Protein AF-A0A954XDR7-F1 (afdb_monomer_lite)

Secondary structure (DSSP, 8-state):
------HHHHHHHHHHHHHHHHHHHHHHHHHHHHHHHHHT---EEEEETTEEEEHHHHHHHHHHHHHHHHHHHHT--HHHHHTTS--HHHHHHHHHHTSHHHHHHHHHHHHHHHHHTHHHHTSHHHHHHHHHHHHHHHHHHTTSHHHHHHHTSTTTHHHHHHHHHHHHHHHHHHHHHHHHHHHHHTTPPPGGGTT-PPPPIIIIIHHHHHHHHHHHHHHHHHHHHHS---PPSPP-TT---SS-PPPHHHHHHHHHTTTS-HHIIIIIHHHHHHHHHHHHHHH----TTSSS--STTSHHHHHHHHHIIIIIIIIHHHHHHHTB-GGG-B--TTS---TT-------

pLDDT: mean 90.48, std 8.04, range [41.75, 98.06]

Sequence (347 aa):
MHSHVDPAVFLQGISGFLCAFYVSLAVMNAIMAAKIWKSGQSQKLFEVFGVTFTNVHLWIVVTALFTMVAPIAWSGDPWAMKAISVPQGLRDQINQWMGPVVYNVGTLVVLAVMFQFRRFFVRPMVAWTMLNLALVTMGFSMTDQNFAAIVTKPDNVPIVGLVFLLGFFTWLATYKAVRNDERLKQGLGPLEAEDSDKVLVWPDLVYTELICMVALTALLLLWAIALQAPLEEPASAVKTPNPSKAPWYFLGLQEMLVYYDPWMAGVVLPSVILVGLMAIPYIDFNPKGNGYYTFDERKFSIITFLFGFLPLWVGMIVLGTFIRGPNWNMFGPYEYWDVHKLEVLNN

Foldseek 3Di:
DDDPDDLLVLLQVCLVVLLVLLLVLLVVLLVVLVVCVVVVVWDFDDDDPNDTDTPSNVSNVVSVVSVVVNVLSNVSGPVSLVVLADDPVNLVVLFVCLDDVNLQVVLVVVLVCCVVPVVVCLPPVNVVVVVSVVSSVVSNHCSFPLLVVQCVQLLNVVLVVVVVVVSVVVSVLSNQAVVQQVCVVVVHHRPLVVPPDDDDCPPPVVVVVVVVVVVVVVVVVVSCVVRPDPDDDPDDPVDDDFVDADRLQCQLLVLVVVVDPCCCSPPVVVVCVVVVVVCCVVPPPQPPPPPGRHCVSCVPVVSVVCCCPRSRRSSSSCCSRQQQAGPRHGGRNSGDRDNPDDDPPPD

Radius of gyration: 23.67 Å; chains: 1; bounding box: 57×58×64 Å

Structure (mmCIF, N/CA/C/O backbone):
data_AF-A0A954XDR7-F1
#
_entry.id   AF-A0A954XDR7-F1
#
loop_
_atom_site.group_PDB
_atom_site.id
_atom_site.type_symbol
_atom_site.label_atom_id
_atom_site.label_alt_id
_atom_site.label_comp_id
_atom_site.label_asym_id
_atom_site.label_entity_id
_atom_site.label_seq_id
_atom_site.pdbx_PDB_ins_code
_atom_site.Cartn_x
_atom_site.Cartn_y
_atom_site.Cartn_z
_atom_site.occupancy
_atom_site.B_iso_or_equiv
_atom_site.auth_seq_id
_atom_site.auth_comp_id
_atom_site.auth_asym_id
_atom_site.auth_atom_id
_atom_site.pdbx_PDB_model_num
ATOM 1 N N . MET A 1 1 ? 13.295 3.186 -22.285 1.00 43.84 1 MET A N 1
ATOM 2 C CA . MET A 1 1 ? 13.678 1.782 -22.545 1.00 43.84 1 MET A CA 1
ATOM 3 C C . MET A 1 1 ? 15.065 1.574 -21.974 1.00 43.84 1 MET A C 1
ATOM 5 O O . MET A 1 1 ? 16.036 1.965 -22.606 1.00 43.84 1 MET A O 1
ATOM 9 N N . HIS A 1 2 ? 15.161 1.098 -20.733 1.00 48.44 2 HIS A N 1
ATOM 10 C CA . HIS A 1 2 ? 16.463 0.837 -20.125 1.00 48.44 2 HIS A CA 1
ATOM 11 C C . HIS A 1 2 ? 17.101 -0.344 -20.857 1.00 48.44 2 HIS A C 1
ATOM 13 O O . HIS A 1 2 ? 16.480 -1.398 -20.981 1.00 48.44 2 HIS A O 1
ATOM 19 N N . SER A 1 3 ? 18.311 -0.155 -21.381 1.00 51.62 3 SER A N 1
ATOM 20 C CA . SER A 1 3 ? 19.173 -1.269 -21.764 1.00 51.62 3 SER A CA 1
ATOM 21 C C . SER A 1 3 ? 19.251 -2.208 -20.568 1.00 51.62 3 SER A C 1
ATOM 23 O O . SER A 1 3 ? 19.592 -1.741 -19.478 1.00 51.62 3 SER A O 1
ATOM 25 N N . HIS A 1 4 ? 18.913 -3.486 -20.746 1.00 66.44 4 HIS A N 1
ATOM 26 C CA . HIS A 1 4 ? 19.140 -4.485 -19.710 1.00 66.44 4 HIS A CA 1
ATOM 27 C C . HIS A 1 4 ? 20.618 -4.450 -19.341 1.00 66.44 4 HIS A C 1
ATOM 29 O O . HIS A 1 4 ? 21.483 -4.876 -20.104 1.00 66.44 4 HIS A O 1
ATOM 35 N N . VAL A 1 5 ? 20.900 -3.845 -18.193 1.00 80.44 5 VAL A N 1
ATOM 36 C CA . VAL A 1 5 ? 22.214 -3.909 -17.571 1.00 80.44 5 VAL A CA 1
ATOM 37 C C . VAL A 1 5 ? 22.411 -5.358 -17.150 1.00 80.44 5 VAL A C 1
ATOM 39 O O . VAL A 1 5 ? 21.443 -5.994 -16.729 1.00 80.44 5 VAL A O 1
ATOM 42 N N . ASP A 1 6 ? 23.639 -5.859 -17.270 1.00 88.06 6 ASP A N 1
ATOM 43 C CA . ASP A 1 6 ? 24.018 -7.179 -16.771 1.00 88.06 6 ASP A CA 1
ATOM 44 C C . ASP A 1 6 ? 23.409 -7.410 -15.370 1.00 88.06 6 ASP A C 1
ATOM 46 O O . ASP A 1 6 ? 23.610 -6.565 -14.484 1.00 88.06 6 ASP A O 1
ATOM 50 N N . PRO A 1 7 ? 22.644 -8.501 -15.158 1.00 86.69 7 PRO A N 1
ATOM 51 C CA . PRO A 1 7 ? 22.009 -8.791 -13.879 1.00 86.69 7 PRO A CA 1
ATOM 52 C C . PRO A 1 7 ? 22.952 -8.662 -12.681 1.00 86.69 7 PRO A C 1
ATOM 54 O O . PRO A 1 7 ? 22.538 -8.149 -11.645 1.00 86.69 7 PRO A O 1
ATOM 57 N N . ALA A 1 8 ? 24.223 -9.051 -12.819 1.00 90.19 8 ALA A N 1
ATOM 58 C CA . ALA A 1 8 ? 25.200 -8.920 -11.737 1.00 90.19 8 ALA A CA 1
ATOM 59 C C . ALA A 1 8 ? 25.452 -7.453 -11.346 1.00 90.19 8 ALA A C 1
ATOM 61 O O . ALA A 1 8 ? 25.449 -7.107 -10.165 1.00 90.19 8 ALA A O 1
ATOM 62 N N . VAL A 1 9 ? 25.596 -6.569 -12.334 1.00 91.81 9 VAL A N 1
ATOM 63 C CA . VAL A 1 9 ? 25.811 -5.131 -12.116 1.00 91.81 9 VAL A CA 1
ATOM 64 C C . VAL A 1 9 ? 24.563 -4.476 -11.520 1.00 91.81 9 VAL A C 1
ATOM 66 O O . VAL A 1 9 ? 24.670 -3.646 -10.617 1.00 91.81 9 VAL A O 1
ATOM 69 N N . PHE A 1 10 ? 23.370 -4.870 -11.976 1.00 93.44 10 PHE A N 1
ATOM 70 C CA . PHE A 1 10 ? 22.110 -4.396 -11.395 1.00 93.44 10 PHE A CA 1
ATOM 71 C C . PHE A 1 10 ? 21.988 -4.777 -9.911 1.00 93.44 10 PHE A C 1
ATOM 73 O O . PHE A 1 10 ? 21.725 -3.914 -9.069 1.00 93.44 10 PHE A O 1
ATOM 80 N N . LEU A 1 11 ? 22.222 -6.051 -9.586 1.00 93.38 11 LEU A N 1
ATOM 81 C CA . LEU A 1 11 ? 22.152 -6.560 -8.217 1.00 93.38 11 LEU A CA 1
ATOM 82 C C . LEU A 1 11 ? 23.169 -5.872 -7.300 1.00 93.38 11 LEU A C 1
ATOM 84 O O . LEU A 1 11 ? 22.839 -5.500 -6.172 1.00 93.38 11 LEU A O 1
ATOM 88 N N . GLN A 1 12 ? 24.375 -5.610 -7.804 1.00 93.44 12 GLN A N 1
ATOM 89 C CA . GLN A 1 12 ? 25.372 -4.837 -7.073 1.00 93.44 12 GLN A CA 1
ATOM 90 C C . GLN A 1 12 ? 24.893 -3.402 -6.801 1.00 93.44 12 GLN A C 1
ATOM 92 O O . GLN A 1 12 ? 25.040 -2.913 -5.682 1.00 93.44 12 GLN A O 1
ATOM 97 N N . GLY A 1 13 ? 24.256 -2.751 -7.777 1.00 92.69 13 GLY A N 1
ATOM 98 C CA . GLY A 1 13 ? 23.720 -1.394 -7.632 1.00 92.69 13 GLY A CA 1
ATOM 99 C C . GLY A 1 13 ? 22.595 -1.270 -6.599 1.00 92.69 13 GLY A C 1
ATOM 100 O O . GLY A 1 13 ? 22.527 -0.271 -5.884 1.00 92.69 13 GLY A O 1
ATOM 101 N N . ILE A 1 14 ? 21.733 -2.284 -6.477 1.00 93.88 14 ILE A N 1
ATOM 102 C CA . ILE A 1 14 ? 20.590 -2.257 -5.550 1.00 93.88 14 ILE A CA 1
ATOM 103 C C . ILE A 1 14 ? 20.901 -2.853 -4.164 1.00 93.88 14 ILE A C 1
ATOM 105 O O . ILE A 1 14 ? 20.154 -2.626 -3.209 1.00 93.88 14 ILE A O 1
ATOM 109 N N . SER A 1 15 ? 22.015 -3.580 -4.026 1.00 95.62 15 SER A N 1
ATOM 110 C CA . SER A 1 15 ? 22.431 -4.279 -2.797 1.00 95.62 15 SER A CA 1
ATOM 111 C C . SER A 1 15 ? 22.383 -3.405 -1.534 1.00 95.62 15 SER A C 1
ATOM 113 O O . SER A 1 15 ? 21.822 -3.809 -0.511 1.00 95.62 15 SER A O 1
ATOM 115 N N . GLY A 1 16 ? 22.899 -2.173 -1.609 1.00 95.62 16 GLY A N 1
ATOM 116 C CA . GLY A 1 16 ? 22.923 -1.241 -0.481 1.00 95.62 16 GLY A CA 1
ATOM 117 C C . GLY A 1 16 ? 21.528 -0.826 -0.013 1.00 95.62 16 GLY A C 1
ATOM 118 O O . GLY A 1 16 ? 21.257 -0.810 1.189 1.00 95.62 16 GLY A O 1
ATOM 119 N N . PHE A 1 17 ? 20.621 -0.568 -0.960 1.00 94.88 17 PHE A N 1
ATOM 120 C CA . PHE A 1 17 ? 19.220 -0.274 -0.664 1.00 94.88 17 PHE A CA 1
ATOM 121 C C . PHE A 1 17 ? 18.526 -1.477 -0.017 1.00 94.88 17 PHE A C 1
ATOM 123 O O . PHE A 1 17 ? 17.885 -1.325 1.022 1.00 94.88 17 PHE A O 1
ATOM 130 N N . LEU A 1 18 ? 18.687 -2.678 -0.585 1.00 96.56 18 LEU A N 1
ATOM 131 C CA . LEU A 1 18 ? 18.067 -3.890 -0.045 1.00 96.56 18 LEU A CA 1
ATOM 132 C C . LEU A 1 18 ? 18.576 -4.216 1.363 1.00 96.56 18 LEU A C 1
ATOM 134 O O . LEU A 1 18 ? 17.781 -4.556 2.235 1.00 96.56 18 LEU A O 1
ATOM 138 N N . CYS A 1 19 ? 19.876 -4.063 1.620 1.00 97.00 19 CYS A N 1
ATOM 139 C CA . CYS A 1 19 ? 20.436 -4.229 2.959 1.00 97.00 19 CYS A CA 1
ATOM 140 C C . CYS A 1 19 ? 19.780 -3.268 3.962 1.00 97.00 19 CYS A C 1
ATOM 142 O O . CYS A 1 19 ? 19.242 -3.714 4.977 1.00 97.00 19 CYS A O 1
ATOM 144 N N . ALA A 1 20 ? 19.740 -1.966 3.652 1.00 97.31 20 ALA A N 1
ATOM 145 C CA . ALA A 1 20 ? 19.097 -0.968 4.507 1.00 97.31 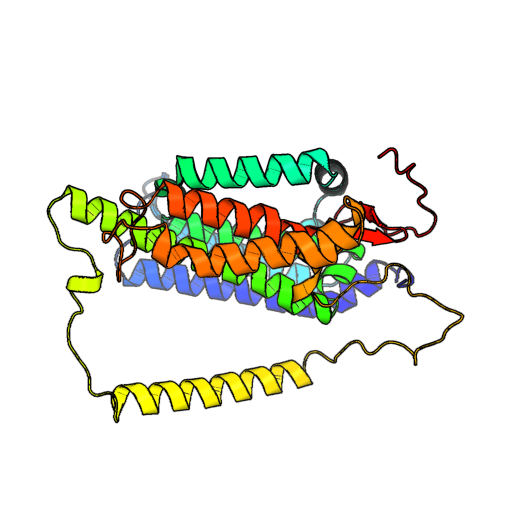20 ALA A CA 1
ATOM 146 C C . ALA A 1 20 ? 17.600 -1.261 4.720 1.00 97.31 20 ALA A C 1
ATOM 148 O O . ALA A 1 20 ? 17.084 -1.108 5.832 1.00 97.31 20 ALA A O 1
ATOM 149 N N . PHE A 1 21 ? 16.915 -1.741 3.680 1.00 97.06 21 PHE A N 1
ATOM 150 C CA . PHE A 1 21 ? 15.521 -2.162 3.739 1.00 97.06 21 PHE A CA 1
ATOM 151 C C . PHE A 1 21 ? 15.322 -3.321 4.727 1.00 97.06 21 PHE A C 1
ATOM 153 O O . PHE A 1 21 ? 14.528 -3.196 5.660 1.00 97.06 21 PHE A O 1
ATOM 160 N N . TYR A 1 22 ? 16.085 -4.413 4.610 1.00 98.00 22 TYR A N 1
ATOM 161 C CA . TYR A 1 22 ? 15.965 -5.561 5.518 1.00 98.00 22 TYR A CA 1
ATOM 162 C C . TYR A 1 22 ? 16.412 -5.256 6.949 1.00 98.00 22 TYR A C 1
ATOM 164 O O . TYR A 1 22 ? 15.777 -5.732 7.890 1.00 98.00 22 TYR A O 1
ATOM 172 N N . VAL A 1 23 ? 17.433 -4.413 7.142 1.00 98.00 23 VAL A N 1
ATOM 173 C CA . VAL A 1 23 ? 17.797 -3.906 8.477 1.00 98.00 23 VAL A CA 1
ATOM 174 C C . VAL A 1 23 ? 16.635 -3.118 9.083 1.00 98.00 23 VAL A C 1
ATOM 176 O O . VAL A 1 23 ? 16.290 -3.328 10.245 1.00 98.00 23 VAL A O 1
ATOM 179 N N . SER A 1 24 ? 15.974 -2.265 8.297 1.00 97.69 24 SER A N 1
ATOM 180 C CA . SER A 1 24 ? 14.800 -1.516 8.759 1.00 97.69 24 SER A CA 1
ATOM 181 C C . SER A 1 24 ? 13.652 -2.451 9.154 1.00 97.69 24 SER A C 1
ATOM 183 O O . SER A 1 24 ? 13.036 -2.246 10.200 1.00 97.69 24 SER A O 1
ATOM 185 N N . LEU A 1 25 ? 13.403 -3.522 8.388 1.00 97.75 25 LEU A N 1
ATOM 186 C CA . LEU A 1 25 ? 12.412 -4.547 8.746 1.00 97.75 25 LEU A CA 1
ATOM 187 C C . LEU A 1 25 ? 12.785 -5.300 10.028 1.00 97.75 25 LEU A C 1
ATOM 189 O O . LEU A 1 25 ? 11.912 -5.560 10.860 1.00 97.75 25 LEU A O 1
ATOM 193 N N . ALA A 1 26 ? 14.064 -5.624 10.220 1.00 98.06 26 ALA A N 1
ATOM 194 C CA . ALA A 1 26 ? 14.545 -6.247 11.448 1.00 98.06 26 ALA A CA 1
ATOM 195 C C . ALA A 1 26 ? 14.304 -5.328 12.658 1.00 98.06 26 ALA A C 1
ATOM 197 O O . ALA A 1 26 ? 13.679 -5.743 13.633 1.00 98.06 26 ALA A O 1
ATOM 198 N N . VAL A 1 27 ? 14.703 -4.055 12.571 1.00 98.06 27 VAL A N 1
ATOM 199 C CA . VAL A 1 27 ? 14.488 -3.057 13.636 1.00 98.06 27 VAL A CA 1
ATOM 200 C C . VAL A 1 27 ? 12.999 -2.874 13.932 1.00 98.06 27 VAL A C 1
ATOM 202 O O . VAL A 1 27 ? 12.590 -2.892 15.093 1.00 98.06 27 VAL A O 1
ATOM 205 N N . MET A 1 28 ? 12.171 -2.759 12.894 1.00 97.12 28 MET A N 1
ATOM 206 C CA . MET A 1 28 ? 10.721 -2.619 13.017 1.00 97.12 28 MET A CA 1
ATOM 207 C C . MET A 1 28 ? 10.101 -3.784 13.812 1.00 97.12 28 MET A C 1
ATOM 209 O O . MET A 1 28 ? 9.303 -3.560 14.727 1.00 97.12 28 MET A O 1
ATOM 213 N N . ASN A 1 29 ? 10.490 -5.027 13.515 1.00 97.62 29 ASN A N 1
ATOM 214 C CA . ASN A 1 29 ? 9.986 -6.205 14.228 1.00 97.62 29 ASN A CA 1
ATOM 215 C C . ASN A 1 29 ? 10.589 -6.366 15.628 1.00 97.62 29 ASN A C 1
ATOM 217 O O . ASN A 1 29 ? 9.879 -6.799 16.538 1.00 97.62 29 ASN A O 1
ATOM 221 N N . ALA A 1 30 ? 11.837 -5.942 15.840 1.00 97.00 30 ALA A N 1
ATOM 222 C CA . ALA A 1 30 ? 12.457 -5.907 17.161 1.00 97.00 30 ALA A CA 1
ATOM 223 C C . ALA A 1 30 ? 11.708 -4.950 18.100 1.00 97.00 30 ALA A C 1
ATOM 225 O O . ALA A 1 30 ? 11.391 -5.307 19.238 1.00 97.00 30 ALA A O 1
ATOM 226 N N . ILE A 1 31 ? 11.357 -3.756 17.607 1.00 96.56 31 ILE A N 1
ATOM 227 C CA . ILE A 1 31 ? 10.551 -2.773 18.345 1.00 96.56 31 ILE A CA 1
ATOM 228 C C . ILE A 1 31 ? 9.179 -3.362 18.683 1.00 96.56 31 ILE A C 1
ATOM 230 O O . ILE A 1 31 ? 8.715 -3.227 19.817 1.00 96.56 31 ILE A O 1
ATOM 234 N N . MET A 1 32 ? 8.539 -4.051 17.734 1.00 94.69 32 MET A N 1
ATOM 235 C CA . MET A 1 32 ? 7.246 -4.691 17.973 1.00 94.69 32 MET A CA 1
ATOM 236 C C . MET A 1 32 ? 7.336 -5.798 19.032 1.00 94.69 32 MET A C 1
ATOM 238 O O . MET A 1 32 ? 6.524 -5.825 19.958 1.00 94.69 32 MET A O 1
ATOM 242 N N . ALA A 1 33 ? 8.343 -6.671 18.952 1.00 94.31 33 ALA A N 1
ATOM 243 C CA . ALA A 1 33 ? 8.584 -7.712 19.948 1.00 94.31 33 ALA A CA 1
ATOM 244 C C . ALA A 1 33 ? 8.803 -7.109 21.346 1.00 94.31 33 ALA A C 1
ATOM 246 O O . ALA A 1 33 ? 8.171 -7.536 22.315 1.00 94.31 33 ALA A O 1
ATOM 247 N N . ALA A 1 34 ? 9.624 -6.056 21.440 1.00 94.94 34 ALA A N 1
ATOM 248 C CA . ALA A 1 34 ? 9.871 -5.333 22.683 1.00 94.94 34 ALA A CA 1
ATOM 249 C C . ALA A 1 34 ? 8.598 -4.672 23.234 1.00 94.94 34 ALA A C 1
ATOM 251 O O . ALA A 1 34 ? 8.362 -4.703 24.442 1.00 94.94 34 ALA A O 1
ATOM 252 N N . LYS A 1 35 ? 7.750 -4.106 22.365 1.00 94.25 35 LYS A N 1
ATOM 253 C CA . LYS A 1 35 ? 6.470 -3.498 22.755 1.00 94.25 35 LYS A CA 1
ATOM 254 C C . LYS A 1 35 ? 5.505 -4.537 23.322 1.00 94.25 35 LYS A C 1
ATOM 256 O O . LYS A 1 35 ? 4.931 -4.303 24.383 1.00 94.25 35 LYS A O 1
ATOM 261 N N . ILE A 1 36 ? 5.356 -5.689 22.662 1.00 92.50 36 ILE A N 1
ATOM 262 C CA . ILE A 1 36 ? 4.501 -6.783 23.149 1.00 92.50 36 ILE A CA 1
ATOM 263 C C . ILE A 1 36 ? 5.006 -7.270 24.508 1.00 92.50 36 ILE A C 1
ATOM 265 O O . ILE A 1 36 ? 4.215 -7.368 25.445 1.00 92.50 36 ILE A O 1
ATOM 269 N N . TRP A 1 37 ? 6.315 -7.502 24.635 1.00 92.00 37 TRP A N 1
ATOM 270 C CA . TRP A 1 37 ? 6.924 -7.954 25.884 1.00 92.00 37 TRP A CA 1
ATOM 271 C C . TRP A 1 37 ? 6.690 -6.968 27.035 1.00 92.00 37 TRP A C 1
ATOM 273 O O . TRP A 1 37 ? 6.185 -7.366 28.082 1.00 92.00 37 TRP A O 1
ATOM 283 N N . LYS A 1 38 ? 6.957 -5.671 26.822 1.00 93.62 38 LYS A N 1
ATOM 284 C CA . LYS A 1 38 ? 6.745 -4.624 27.838 1.00 93.62 38 LYS A CA 1
ATOM 285 C C . LYS A 1 38 ? 5.276 -4.423 28.209 1.00 93.62 38 LYS A C 1
ATOM 287 O O . LYS A 1 38 ? 4.981 -4.086 29.347 1.00 93.62 38 LYS A O 1
ATOM 292 N N . SER A 1 39 ? 4.359 -4.612 27.262 1.00 90.75 39 SER A N 1
ATOM 293 C CA . SER A 1 39 ? 2.920 -4.442 27.504 1.00 90.75 39 SER A CA 1
ATOM 294 C C . SER A 1 39 ? 2.280 -5.581 28.306 1.00 90.75 39 SER A C 1
ATOM 296 O O . SER A 1 39 ? 1.115 -5.473 28.676 1.00 90.75 39 SER A O 1
ATOM 298 N N . GLY A 1 40 ? 2.989 -6.699 28.518 1.00 86.19 40 GLY A N 1
ATOM 299 C CA . GLY A 1 40 ? 2.426 -7.902 29.139 1.00 86.19 40 GLY A CA 1
ATOM 300 C C . GLY A 1 40 ? 1.386 -8.634 28.276 1.00 86.19 40 GLY A C 1
ATOM 301 O O . GLY A 1 40 ? 0.824 -9.632 28.712 1.00 86.19 40 GLY A O 1
ATOM 302 N N . GLN A 1 41 ? 1.141 -8.196 27.035 1.00 84.81 41 GLN A N 1
ATOM 303 C CA . GLN A 1 41 ? 0.164 -8.792 26.110 1.00 84.81 41 GLN A CA 1
ATOM 304 C C . GLN A 1 41 ? 0.728 -9.998 25.337 1.00 84.81 41 GLN A C 1
ATOM 306 O O . GLN A 1 41 ? 0.359 -10.255 24.185 1.00 84.81 41 GLN A O 1
ATOM 311 N N . SER A 1 42 ? 1.665 -10.736 25.935 1.00 86.62 42 SER A N 1
ATOM 312 C CA . SER A 1 42 ? 2.236 -11.922 25.303 1.00 86.62 42 SER A CA 1
ATOM 313 C C . SER A 1 42 ? 1.187 -13.027 25.208 1.00 86.62 42 SER A C 1
ATOM 315 O O . SER A 1 42 ? 0.623 -13.441 26.219 1.00 86.62 42 SER A O 1
ATOM 317 N N . GLN A 1 43 ? 0.950 -13.531 24.000 1.00 86.88 43 GLN A N 1
ATOM 318 C CA . GLN A 1 43 ? 0.014 -14.627 23.753 1.00 86.88 43 GLN A CA 1
ATOM 319 C C . GLN A 1 43 ? 0.787 -15.918 23.498 1.00 86.88 43 GLN A C 1
ATOM 321 O O . GLN A 1 43 ? 1.728 -15.927 22.699 1.00 86.88 43 GLN A O 1
ATOM 326 N N . LYS A 1 44 ? 0.386 -17.002 24.168 1.00 88.69 44 LYS A N 1
ATOM 327 C CA . LYS A 1 44 ? 0.926 -18.348 23.943 1.00 88.69 44 LYS A CA 1
ATOM 328 C C . LYS A 1 44 ? 0.488 -18.853 22.567 1.00 88.69 44 LYS A C 1
ATOM 330 O O . LYS A 1 44 ? -0.696 -18.808 22.248 1.00 88.69 44 LYS A O 1
ATOM 335 N N . LEU A 1 45 ? 1.449 -19.324 21.776 1.00 87.19 45 LEU A N 1
ATOM 336 C CA . LEU A 1 45 ? 1.212 -19.942 20.471 1.00 87.19 45 LEU A CA 1
ATOM 337 C C . LEU A 1 45 ? 1.191 -21.466 20.603 1.00 87.19 45 LEU A C 1
ATOM 339 O O . LEU A 1 45 ? 0.196 -22.100 20.274 1.00 87.19 45 LEU A O 1
ATOM 343 N N . PHE A 1 46 ? 2.276 -22.044 21.118 1.00 89.31 46 PHE A N 1
ATOM 344 C CA . PHE A 1 46 ? 2.422 -23.484 21.327 1.00 89.31 46 PHE A CA 1
ATOM 345 C C . PHE A 1 46 ? 3.477 -23.766 22.404 1.00 89.31 46 PHE A C 1
ATOM 347 O O . PHE A 1 46 ? 4.178 -22.864 22.865 1.00 89.31 46 PHE A O 1
ATOM 354 N N . GLU A 1 47 ? 3.577 -25.018 22.834 1.00 87.69 47 GLU A N 1
ATOM 355 C CA . GLU A 1 47 ? 4.539 -25.463 23.840 1.00 87.69 47 GLU A CA 1
ATOM 356 C C . GLU A 1 47 ? 5.292 -26.680 23.316 1.00 87.69 47 GLU A C 1
ATOM 358 O O . GLU A 1 47 ? 4.679 -27.618 22.809 1.00 87.69 47 GLU A O 1
ATOM 363 N N . VAL A 1 48 ? 6.620 -26.644 23.406 1.00 87.12 48 VAL A N 1
ATOM 364 C CA . VAL A 1 48 ? 7.500 -27.720 22.935 1.00 87.12 48 VAL A CA 1
ATOM 365 C C . VAL A 1 48 ? 8.545 -27.980 24.013 1.00 87.12 48 VAL A C 1
ATOM 367 O O . VAL A 1 48 ? 9.219 -27.052 24.450 1.00 87.12 48 VAL A O 1
ATOM 370 N N . PHE A 1 49 ? 8.659 -29.234 24.459 1.00 82.25 49 PHE A N 1
ATOM 371 C CA . PHE A 1 49 ? 9.611 -29.673 25.493 1.00 82.25 49 PHE A CA 1
ATOM 372 C C . PHE A 1 49 ? 9.614 -28.804 26.771 1.00 82.25 49 PHE A C 1
ATOM 374 O O . PHE A 1 49 ? 10.667 -28.523 27.335 1.00 82.25 49 PHE A O 1
ATOM 381 N N . GLY A 1 50 ? 8.438 -28.350 27.222 1.00 81.94 50 GLY A N 1
ATOM 382 C CA . GLY A 1 50 ? 8.293 -27.505 28.418 1.00 81.94 50 GLY A CA 1
ATOM 383 C C . GLY A 1 50 ? 8.656 -26.027 28.216 1.00 81.94 50 GLY A C 1
ATOM 384 O O . GLY A 1 50 ? 8.592 -25.244 29.162 1.00 81.94 50 GLY A O 1
ATOM 385 N N . VAL A 1 51 ? 9.007 -25.613 26.993 1.00 85.38 51 VAL A N 1
ATOM 386 C CA . VAL A 1 51 ? 9.241 -24.208 26.633 1.00 85.38 51 VAL A CA 1
ATOM 387 C C . VAL A 1 51 ? 7.984 -23.633 25.983 1.00 85.38 51 VAL A C 1
ATOM 389 O O . VAL A 1 51 ? 7.503 -24.129 24.961 1.00 85.38 51 VAL A O 1
ATOM 392 N N . THR A 1 52 ? 7.445 -22.563 26.574 1.00 87.75 52 THR A N 1
ATOM 393 C CA . THR A 1 52 ? 6.267 -21.862 26.046 1.00 87.75 52 THR A CA 1
ATOM 394 C C . THR A 1 52 ? 6.677 -20.853 24.976 1.00 87.75 52 THR A C 1
ATOM 396 O O . THR A 1 52 ? 7.269 -19.817 25.279 1.00 87.75 52 THR A O 1
ATOM 399 N N . PHE A 1 53 ? 6.299 -21.116 23.726 1.00 91.00 53 PHE A N 1
ATOM 400 C CA . PHE A 1 53 ? 6.495 -20.183 22.622 1.00 91.00 53 PHE A CA 1
ATOM 401 C C . PHE A 1 53 ? 5.345 -19.181 22.565 1.00 91.00 53 PHE A C 1
ATOM 403 O O . PHE A 1 53 ? 4.164 -19.538 22.567 1.00 91.00 53 PHE A O 1
ATOM 410 N N . THR A 1 54 ? 5.700 -17.902 22.497 1.00 92.81 54 THR A N 1
ATOM 411 C CA . THR A 1 54 ? 4.749 -16.783 22.449 1.00 92.81 54 THR A CA 1
ATOM 412 C C . THR A 1 54 ? 4.914 -15.974 21.168 1.00 92.81 54 THR A C 1
ATOM 414 O O . THR A 1 54 ? 5.912 -16.100 20.457 1.00 92.81 54 THR A O 1
ATOM 417 N N . ASN A 1 55 ? 3.958 -15.089 20.894 1.00 90.38 55 ASN A N 1
ATOM 418 C CA . ASN A 1 55 ? 4.056 -14.100 19.818 1.00 90.38 55 ASN A CA 1
ATOM 419 C C . ASN A 1 55 ? 5.331 -13.231 19.888 1.00 90.38 55 ASN A C 1
ATOM 421 O O . ASN A 1 55 ? 5.843 -12.838 18.847 1.00 90.38 55 ASN A O 1
ATOM 425 N N . VAL A 1 56 ? 5.890 -12.974 21.076 1.00 92.56 56 VAL A N 1
ATOM 426 C CA . VAL A 1 56 ? 7.183 -12.275 21.224 1.00 92.56 56 VAL A CA 1
ATOM 427 C C . VAL A 1 56 ? 8.309 -13.076 20.569 1.00 92.56 56 VAL A C 1
ATOM 429 O O . VAL A 1 56 ? 9.067 -12.531 19.771 1.00 92.56 56 VAL A O 1
ATOM 432 N N . HIS A 1 57 ? 8.386 -14.378 20.855 1.00 93.69 57 HIS A N 1
ATOM 433 C CA . HIS A 1 57 ? 9.401 -15.263 20.283 1.00 93.69 57 HIS A CA 1
ATOM 434 C C . HIS A 1 57 ? 9.275 -15.351 18.761 1.00 93.69 57 HIS A C 1
ATOM 436 O O . HIS A 1 57 ? 10.285 -15.307 18.065 1.00 93.69 57 HIS A O 1
ATOM 442 N N . LEU A 1 58 ? 8.045 -15.396 18.237 1.00 93.94 58 LEU A N 1
ATOM 443 C CA . LEU A 1 58 ? 7.795 -15.357 16.795 1.00 93.94 58 LEU A CA 1
ATOM 444 C C . LEU A 1 58 ? 8.415 -14.107 16.149 1.00 93.94 58 LEU A C 1
ATOM 446 O O . LEU A 1 58 ? 9.147 -14.223 15.171 1.00 93.94 58 LEU A O 1
ATOM 450 N N . TRP A 1 59 ? 8.174 -12.918 16.708 1.00 94.94 59 TRP A N 1
ATOM 451 C CA . TRP A 1 59 ? 8.705 -11.670 16.145 1.00 94.94 59 TRP A CA 1
ATOM 452 C C . TRP A 1 59 ? 10.215 -11.503 16.348 1.00 94.94 59 TRP A C 1
ATOM 454 O O . TRP A 1 59 ? 10.870 -10.871 15.519 1.00 94.94 59 TRP A O 1
ATOM 464 N N . ILE A 1 60 ? 10.792 -12.123 17.380 1.00 95.62 60 ILE A N 1
ATOM 465 C CA . ILE A 1 60 ? 12.250 -12.251 17.521 1.00 95.62 60 ILE A CA 1
ATOM 466 C C . ILE A 1 60 ? 12.821 -13.139 16.409 1.00 95.62 60 ILE A C 1
ATOM 468 O O . ILE A 1 60 ? 13.817 -12.767 15.796 1.00 95.62 60 ILE A O 1
ATOM 472 N N . VAL A 1 61 ? 12.179 -14.269 16.094 1.00 95.81 61 VAL A N 1
ATOM 473 C CA . VAL A 1 61 ? 12.599 -15.129 14.974 1.00 95.81 61 VAL A CA 1
ATOM 474 C C . VAL A 1 61 ? 12.503 -14.373 13.650 1.00 95.81 61 VAL A C 1
ATOM 476 O O . VAL A 1 61 ? 13.461 -14.374 12.888 1.00 95.81 61 VAL A O 1
ATOM 479 N N . VAL A 1 62 ? 11.402 -13.660 13.395 1.00 96.25 62 VAL A N 1
ATOM 480 C CA . VAL A 1 62 ? 11.248 -12.821 12.190 1.00 96.25 62 VAL A CA 1
ATOM 481 C C . VAL A 1 62 ? 12.335 -11.743 12.115 1.00 96.25 62 VAL A C 1
ATOM 483 O O . VAL A 1 62 ? 12.926 -11.534 11.059 1.00 96.25 62 VAL A O 1
ATOM 486 N N . THR A 1 63 ? 12.653 -11.099 13.240 1.00 97.50 63 THR A N 1
ATOM 487 C CA . THR A 1 63 ? 13.766 -10.142 13.337 1.00 97.50 63 THR A CA 1
ATOM 488 C C . THR A 1 63 ? 15.091 -10.801 12.963 1.00 97.50 63 THR A C 1
ATOM 490 O O . THR A 1 63 ? 15.828 -10.264 12.143 1.00 97.50 63 THR A O 1
ATOM 493 N N . ALA A 1 64 ? 15.388 -11.976 13.526 1.00 97.44 64 ALA A N 1
ATOM 494 C CA . ALA A 1 64 ? 16.608 -12.717 13.228 1.00 97.44 64 ALA A CA 1
ATOM 495 C C . ALA A 1 64 ? 16.691 -13.100 11.743 1.00 97.44 64 ALA A C 1
ATOM 497 O O . ALA A 1 64 ? 17.744 -12.926 11.136 1.00 97.44 64 ALA A O 1
ATOM 498 N N . LEU A 1 65 ? 15.580 -13.533 11.137 1.00 96.62 65 LEU A N 1
ATOM 499 C CA . LEU A 1 65 ? 15.512 -13.836 9.707 1.00 96.62 65 LEU A CA 1
ATOM 500 C C . LEU A 1 65 ? 15.852 -12.607 8.855 1.00 96.62 65 LEU A C 1
ATOM 502 O O . LEU A 1 65 ? 16.704 -12.703 7.976 1.00 96.62 65 LEU A O 1
ATOM 506 N N . PHE A 1 66 ? 15.263 -11.440 9.131 1.00 97.62 66 PHE A N 1
ATOM 507 C CA . PHE A 1 66 ? 15.598 -10.221 8.386 1.00 97.62 66 PHE A CA 1
ATOM 508 C C . PHE A 1 66 ? 17.044 -9.763 8.611 1.00 97.62 66 PHE A C 1
ATOM 510 O O . PHE A 1 66 ? 17.707 -9.357 7.657 1.00 97.62 66 PHE A O 1
ATOM 517 N N . THR A 1 67 ? 17.572 -9.910 9.828 1.00 96.75 67 THR A N 1
ATOM 518 C CA . THR A 1 67 ? 18.989 -9.654 10.124 1.00 96.75 67 THR A CA 1
ATOM 519 C C . THR A 1 67 ? 19.917 -10.592 9.352 1.00 96.75 67 THR A C 1
ATOM 521 O O . THR A 1 67 ? 20.985 -10.163 8.933 1.00 96.75 67 THR A O 1
ATOM 524 N N . MET A 1 68 ? 19.524 -11.851 9.125 1.00 95.44 68 MET A N 1
ATOM 525 C CA . MET A 1 68 ? 20.285 -12.804 8.304 1.00 95.44 68 MET A CA 1
ATOM 526 C C . MET A 1 68 ? 20.176 -12.512 6.803 1.00 95.44 68 MET A C 1
ATOM 528 O O . MET A 1 68 ? 21.128 -12.740 6.062 1.00 95.44 68 MET A O 1
ATOM 532 N N . VAL A 1 69 ? 19.037 -11.989 6.348 1.00 96.00 69 VAL A N 1
ATOM 533 C CA . VAL A 1 69 ? 18.809 -11.614 4.946 1.00 96.00 69 VAL A CA 1
ATOM 534 C C . VAL A 1 69 ? 19.574 -10.343 4.562 1.00 96.00 69 VAL A C 1
ATOM 536 O O . VAL A 1 69 ? 20.071 -10.248 3.443 1.00 96.00 69 VAL A O 1
ATOM 539 N N . ALA A 1 70 ? 19.739 -9.386 5.478 1.00 96.19 70 ALA A N 1
ATOM 540 C CA . ALA A 1 70 ? 20.485 -8.146 5.237 1.00 96.19 70 ALA A CA 1
ATOM 541 C C . ALA A 1 70 ? 21.915 -8.344 4.667 1.00 96.19 70 ALA A C 1
ATOM 543 O O . ALA A 1 70 ? 22.210 -7.745 3.633 1.00 96.19 70 ALA A O 1
ATOM 544 N N . PRO A 1 71 ? 22.807 -9.179 5.244 1.00 96.00 71 PRO A N 1
ATOM 545 C CA . PRO A 1 71 ? 24.138 -9.413 4.678 1.00 96.00 71 PRO A CA 1
ATOM 546 C C . PRO A 1 71 ? 24.098 -10.175 3.347 1.00 96.00 71 PRO A C 1
ATOM 548 O O . PRO A 1 71 ? 24.936 -9.925 2.484 1.00 96.00 71 PRO A O 1
ATOM 551 N N . ILE A 1 72 ? 23.109 -11.054 3.138 1.00 95.25 72 ILE A N 1
ATOM 552 C CA . ILE A 1 72 ? 22.884 -11.708 1.837 1.00 95.25 72 ILE A CA 1
ATOM 553 C C . ILE A 1 72 ? 22.551 -10.647 0.783 1.00 95.25 72 ILE A C 1
ATOM 555 O O . ILE A 1 72 ? 23.144 -10.638 -0.294 1.00 95.25 72 ILE A O 1
ATOM 559 N N . ALA A 1 73 ? 21.666 -9.706 1.113 1.00 94.81 73 ALA A N 1
ATOM 560 C CA . ALA A 1 73 ? 21.329 -8.581 0.251 1.00 94.81 73 ALA A CA 1
ATOM 561 C C . ALA A 1 73 ? 22.506 -7.614 0.039 1.00 94.81 73 ALA A C 1
ATOM 563 O O . ALA A 1 73 ? 22.655 -7.070 -1.046 1.00 94.81 73 ALA A O 1
ATOM 564 N N . TRP A 1 74 ? 23.372 -7.418 1.033 1.00 95.75 74 TRP A N 1
ATOM 565 C CA . TRP A 1 74 ? 24.568 -6.583 0.886 1.00 95.75 74 TRP A CA 1
ATOM 566 C C . TRP A 1 74 ? 25.618 -7.193 -0.048 1.00 95.75 74 TRP A C 1
ATOM 568 O O . TRP A 1 74 ? 26.374 -6.458 -0.674 1.00 95.75 74 TRP A O 1
ATOM 578 N N . SER A 1 75 ? 25.669 -8.527 -0.157 1.00 94.06 75 SER A N 1
ATOM 579 C CA . SER A 1 75 ? 26.689 -9.211 -0.962 1.00 94.06 75 SER A CA 1
ATOM 580 C C . SER A 1 75 ? 26.703 -8.775 -2.431 1.00 94.06 75 SER A C 1
ATOM 582 O O . SER A 1 75 ? 27.760 -8.795 -3.054 1.00 94.06 75 SER A O 1
ATOM 584 N N . GLY A 1 76 ? 25.542 -8.404 -2.991 1.00 90.38 76 GLY A N 1
ATOM 585 C CA . GLY A 1 76 ? 25.391 -8.112 -4.422 1.00 90.38 76 GLY A CA 1
ATOM 586 C C . GLY A 1 76 ? 25.611 -9.325 -5.333 1.00 90.38 76 GLY A C 1
ATOM 587 O O . GLY A 1 76 ? 25.517 -9.192 -6.550 1.00 90.38 76 GLY A O 1
ATOM 588 N N . ASP A 1 77 ? 25.910 -10.495 -4.763 1.00 91.94 77 ASP A N 1
ATOM 589 C CA . ASP A 1 77 ? 26.294 -11.682 -5.508 1.00 91.94 77 ASP A CA 1
ATOM 590 C C . ASP A 1 77 ? 25.049 -12.395 -6.067 1.00 91.94 77 ASP A C 1
ATOM 592 O O . ASP A 1 77 ? 24.133 -12.718 -5.298 1.00 91.94 77 ASP A O 1
ATOM 596 N N . PRO A 1 78 ? 24.992 -12.690 -7.382 1.00 91.19 78 PRO A N 1
ATOM 597 C CA . PRO A 1 78 ? 23.832 -13.331 -7.995 1.00 91.19 78 PRO A CA 1
ATOM 598 C C . PRO A 1 78 ? 23.452 -14.678 -7.375 1.00 91.19 78 PRO A C 1
ATOM 600 O O . PRO A 1 78 ? 22.267 -15.017 -7.324 1.00 91.19 78 PRO A O 1
ATOM 603 N N . TRP A 1 79 ? 24.429 -15.460 -6.901 1.00 90.50 79 TRP A N 1
ATOM 604 C CA . TRP A 1 79 ? 24.148 -16.755 -6.286 1.00 90.50 79 TRP A CA 1
ATOM 605 C C . TRP A 1 79 ? 23.513 -16.581 -4.905 1.00 90.50 79 TRP A C 1
ATOM 607 O O . TRP A 1 79 ? 22.466 -17.175 -4.638 1.00 90.50 79 TRP A O 1
ATOM 617 N N . ALA A 1 80 ? 24.083 -15.720 -4.061 1.00 92.38 80 ALA A N 1
ATOM 618 C CA . ALA A 1 80 ? 23.542 -15.440 -2.734 1.00 92.38 80 ALA A CA 1
ATOM 619 C C . ALA A 1 80 ? 22.152 -14.779 -2.811 1.00 92.38 80 ALA A C 1
ATOM 621 O O . ALA A 1 80 ? 21.216 -15.197 -2.125 1.00 92.38 80 ALA A O 1
ATOM 622 N N . MET A 1 81 ? 21.981 -13.795 -3.699 1.00 92.06 81 MET A N 1
ATOM 623 C CA . MET A 1 81 ? 20.715 -13.077 -3.867 1.00 92.06 81 MET A CA 1
ATOM 624 C C . MET A 1 81 ? 19.588 -13.943 -4.428 1.00 92.06 81 MET A C 1
ATOM 626 O O . MET A 1 81 ? 18.416 -13.656 -4.183 1.00 92.06 81 MET A O 1
ATOM 630 N N . LYS A 1 82 ? 19.907 -15.052 -5.106 1.00 91.69 82 LYS A N 1
ATOM 631 C CA . LYS A 1 82 ? 18.893 -16.005 -5.568 1.00 91.69 82 LYS A CA 1
ATOM 632 C C . LYS A 1 82 ? 18.031 -16.534 -4.415 1.00 91.69 82 LYS A C 1
ATOM 634 O O . LYS A 1 82 ? 16.835 -16.744 -4.613 1.00 91.69 82 LYS A O 1
ATOM 639 N N . ALA A 1 83 ? 18.599 -16.690 -3.214 1.00 91.38 83 ALA A N 1
ATOM 640 C CA . ALA A 1 83 ? 17.880 -17.146 -2.020 1.00 91.38 83 ALA A CA 1
ATOM 641 C C . ALA A 1 83 ? 16.805 -16.159 -1.528 1.00 91.38 83 ALA A C 1
ATOM 643 O O . ALA A 1 83 ? 15.883 -16.558 -0.822 1.00 91.38 83 ALA A O 1
ATOM 644 N N . ILE A 1 84 ? 16.922 -14.885 -1.905 1.00 93.44 84 ILE A N 1
ATOM 645 C CA . ILE A 1 84 ? 16.028 -13.790 -1.501 1.00 93.44 84 ILE A CA 1
ATOM 646 C C . ILE A 1 84 ? 15.309 -13.187 -2.715 1.00 93.44 84 ILE A C 1
ATOM 648 O O . ILE A 1 84 ? 14.842 -12.053 -2.670 1.00 93.44 84 ILE A O 1
ATOM 652 N N . SER A 1 85 ? 15.249 -13.941 -3.814 1.00 93.69 85 SER A N 1
ATOM 653 C CA . SER A 1 85 ? 14.582 -13.558 -5.055 1.00 93.69 85 SER A CA 1
ATOM 654 C C . SER A 1 85 ? 13.301 -14.360 -5.251 1.00 93.69 85 SER A C 1
ATOM 656 O O . SER A 1 85 ? 13.185 -15.498 -4.789 1.00 93.69 85 SER A O 1
ATOM 658 N N . VAL A 1 86 ? 12.332 -13.784 -5.964 1.00 93.69 86 VAL A N 1
ATOM 659 C CA . VAL A 1 86 ? 11.122 -14.520 -6.350 1.00 93.69 86 VAL A CA 1
ATOM 660 C C . VAL A 1 86 ? 11.512 -15.612 -7.358 1.00 93.69 86 VAL A C 1
ATOM 662 O O . VAL A 1 86 ? 12.086 -15.285 -8.401 1.00 93.69 86 VAL A O 1
ATOM 665 N N . PRO A 1 87 ? 11.210 -16.900 -7.097 1.00 93.62 87 PRO A N 1
ATOM 666 C CA . PRO A 1 87 ? 11.531 -17.977 -8.027 1.00 93.62 87 PRO A CA 1
ATOM 667 C C . PRO A 1 87 ? 10.904 -17.744 -9.403 1.00 93.62 87 PRO A C 1
ATOM 669 O O . PRO A 1 87 ? 9.765 -17.291 -9.497 1.00 93.62 87 PRO A O 1
ATOM 672 N N . GLN A 1 88 ? 11.613 -18.115 -10.471 1.00 90.44 88 GLN A N 1
ATOM 673 C CA . GLN A 1 88 ? 11.171 -17.848 -11.844 1.00 90.44 88 GLN A CA 1
ATOM 674 C C . GLN A 1 88 ? 9.765 -18.390 -12.141 1.00 90.44 88 GLN A C 1
ATOM 676 O O . GLN A 1 88 ? 8.923 -17.629 -12.598 1.00 90.44 88 GLN A O 1
ATOM 681 N N . GLY A 1 89 ? 9.468 -19.643 -11.779 1.00 92.56 89 GLY A N 1
ATOM 682 C CA . GLY A 1 89 ? 8.132 -20.212 -12.003 1.00 92.56 89 GLY A CA 1
ATOM 683 C C . GLY A 1 89 ? 7.009 -19.457 -11.278 1.00 92.56 89 GLY A C 1
ATOM 684 O O . GLY A 1 89 ? 5.900 -19.368 -11.794 1.00 92.56 89 GLY A O 1
ATOM 685 N N . LEU A 1 90 ? 7.299 -18.856 -10.116 1.00 93.06 90 LEU A N 1
ATOM 686 C CA . LEU A 1 90 ? 6.336 -18.011 -9.410 1.00 93.06 90 LEU A CA 1
ATOM 687 C C . LEU A 1 90 ? 6.178 -16.648 -10.100 1.00 93.06 90 LEU A C 1
ATOM 689 O O . LEU A 1 90 ? 5.059 -16.155 -10.193 1.00 93.06 90 LEU A O 1
ATOM 693 N N . ARG A 1 91 ? 7.260 -16.056 -10.626 1.00 93.12 91 ARG A N 1
ATOM 694 C CA . ARG A 1 91 ? 7.178 -14.824 -11.432 1.00 93.12 91 ARG A CA 1
ATOM 695 C C . ARG A 1 91 ? 6.327 -15.028 -12.681 1.00 93.12 91 ARG A C 1
ATOM 697 O O . ARG A 1 91 ? 5.447 -14.214 -12.940 1.00 93.12 91 ARG A O 1
ATOM 704 N N . ASP A 1 92 ? 6.539 -16.128 -13.399 1.00 91.81 92 ASP A N 1
ATOM 705 C CA . ASP A 1 92 ? 5.786 -16.458 -14.613 1.00 91.81 92 ASP A CA 1
ATOM 706 C C . ASP A 1 92 ? 4.294 -16.655 -14.302 1.00 91.81 92 ASP A C 1
ATOM 708 O O . ASP A 1 92 ? 3.425 -16.131 -15.001 1.00 91.81 92 ASP A O 1
ATOM 712 N N . GLN A 1 93 ? 3.987 -17.327 -13.188 1.00 91.69 93 GLN A N 1
ATOM 713 C CA . GLN A 1 93 ? 2.617 -17.496 -12.709 1.00 91.69 93 GLN A CA 1
ATOM 714 C C . GLN A 1 93 ? 1.967 -16.164 -12.305 1.00 91.69 93 GLN A C 1
ATOM 716 O O . GLN A 1 93 ? 0.819 -15.907 -12.668 1.00 91.69 93 GLN A O 1
ATOM 721 N N . ILE A 1 94 ? 2.692 -15.299 -11.586 1.00 91.94 94 ILE A N 1
ATOM 722 C CA . ILE A 1 94 ? 2.203 -13.962 -11.224 1.00 91.94 94 ILE A CA 1
ATOM 723 C C . ILE A 1 94 ? 1.947 -13.137 -12.487 1.00 91.94 94 ILE A C 1
ATOM 725 O O . ILE A 1 94 ? 0.896 -12.514 -12.591 1.00 91.94 94 ILE A O 1
ATOM 729 N N . ASN A 1 95 ? 2.850 -13.166 -13.469 1.00 91.62 95 ASN A N 1
ATOM 730 C CA . ASN A 1 95 ? 2.661 -12.455 -14.732 1.00 91.62 95 ASN A CA 1
ATOM 731 C C . ASN A 1 95 ? 1.367 -12.895 -15.434 1.00 91.62 95 ASN A C 1
ATOM 733 O O . ASN A 1 95 ? 0.583 -12.048 -15.854 1.00 91.62 95 ASN A O 1
ATOM 737 N N . GLN A 1 96 ? 1.085 -14.201 -15.469 1.00 86.62 96 GLN A N 1
ATOM 738 C CA . GLN A 1 96 ? -0.157 -14.727 -16.040 1.00 86.62 96 GLN A CA 1
ATOM 739 C C . GLN A 1 96 ? -1.408 -14.291 -15.254 1.00 86.62 96 GLN A C 1
ATOM 741 O O . GLN A 1 96 ? -2.441 -13.970 -15.843 1.00 86.62 96 GLN A O 1
ATOM 746 N N . TRP A 1 97 ? -1.335 -14.268 -13.921 1.00 86.19 97 TRP A N 1
ATOM 747 C CA . TRP A 1 97 ? -2.444 -13.844 -13.057 1.00 86.19 97 TRP A CA 1
ATOM 748 C C . TRP A 1 97 ? -2.693 -12.338 -13.064 1.00 86.19 97 TRP A C 1
ATOM 750 O O . TRP A 1 97 ? -3.769 -11.898 -12.679 1.00 86.19 97 TRP A O 1
ATOM 760 N N . MET A 1 98 ? -1.738 -11.537 -13.520 1.00 86.88 98 MET A N 1
ATOM 761 C CA . MET A 1 98 ? -1.905 -10.087 -13.626 1.00 86.88 98 MET A CA 1
ATOM 762 C C . MET A 1 98 ? -2.542 -9.653 -14.956 1.00 86.88 98 MET A C 1
ATOM 764 O O . MET A 1 98 ? -2.591 -8.463 -15.260 1.00 86.88 98 MET A O 1
ATOM 768 N N . GLY A 1 99 ? -3.093 -10.602 -15.723 1.00 85.31 99 GLY A N 1
ATOM 769 C CA . GLY A 1 99 ? -3.939 -10.314 -16.879 1.00 85.31 99 GLY A CA 1
ATOM 770 C C . GLY A 1 99 ? -5.255 -9.596 -16.517 1.00 85.31 99 GLY A C 1
ATOM 771 O O . GLY A 1 99 ? -5.685 -9.608 -15.359 1.00 85.31 99 GLY A O 1
ATOM 772 N N . PRO A 1 100 ? -5.952 -9.006 -17.509 1.00 82.62 100 PRO A N 1
ATOM 773 C CA . PRO A 1 100 ? -7.086 -8.097 -17.295 1.00 82.62 100 PRO A CA 1
ATOM 774 C C . PRO A 1 100 ? -8.229 -8.709 -16.487 1.00 82.62 100 PRO A C 1
ATOM 776 O O . PRO A 1 100 ? -8.756 -8.080 -15.571 1.00 82.62 100 PRO A O 1
ATOM 779 N N . VAL A 1 101 ? -8.625 -9.943 -16.804 1.00 87.44 101 VAL A N 1
ATOM 780 C CA . VAL A 1 101 ? -9.760 -10.601 -16.141 1.00 87.44 101 VAL A CA 1
ATOM 781 C C . VAL A 1 101 ? -9.430 -10.907 -14.685 1.00 87.44 101 VAL A C 1
ATOM 783 O O . VAL A 1 101 ? -10.201 -10.570 -13.789 1.00 87.44 101 VAL A O 1
ATOM 786 N N . VAL A 1 102 ? -8.272 -11.523 -14.440 1.00 90.88 102 VAL A N 1
ATOM 787 C CA . VAL A 1 102 ? -7.870 -11.948 -13.096 1.00 90.88 102 VAL A CA 1
ATOM 788 C C . VAL A 1 102 ? -7.575 -10.739 -12.212 1.00 90.88 102 VAL A C 1
ATOM 790 O O . VAL A 1 102 ? -7.972 -10.750 -11.052 1.00 90.88 102 VAL A O 1
ATOM 793 N N . TYR A 1 103 ? -6.991 -9.665 -12.750 1.00 90.31 103 TYR A N 1
ATOM 794 C CA . TYR A 1 103 ? -6.796 -8.420 -12.007 1.00 90.31 103 TYR A CA 1
ATOM 795 C C . TYR A 1 103 ? -8.131 -7.802 -11.560 1.00 90.31 103 TYR A C 1
ATOM 797 O O . TYR A 1 103 ? -8.346 -7.544 -10.372 1.00 90.31 103 TYR A O 1
ATOM 805 N N . ASN A 1 104 ? -9.065 -7.606 -12.494 1.00 88.69 104 ASN A N 1
ATOM 806 C CA . ASN A 1 104 ? -10.343 -6.959 -12.194 1.00 88.69 104 ASN A CA 1
ATOM 807 C C . ASN A 1 104 ? -11.222 -7.823 -11.281 1.00 88.69 104 ASN A C 1
ATOM 809 O O . ASN A 1 104 ? -11.699 -7.355 -10.252 1.00 88.69 104 ASN A O 1
ATOM 813 N N . VAL A 1 105 ? -11.399 -9.108 -11.595 1.00 92.25 105 VAL A N 1
ATOM 814 C CA . VAL A 1 105 ? -12.187 -10.015 -10.745 1.00 92.25 105 VAL A CA 1
ATOM 815 C C . VAL A 1 105 ? -11.486 -10.244 -9.404 1.00 92.25 105 VAL A C 1
ATOM 817 O O . VAL A 1 105 ? -12.134 -10.257 -8.359 1.00 92.25 105 VAL A O 1
ATOM 820 N N . GLY A 1 106 ? -10.160 -10.373 -9.408 1.00 93.19 106 GLY A N 1
ATOM 821 C CA . GLY A 1 106 ? -9.351 -10.595 -8.214 1.00 93.19 106 GLY A CA 1
ATOM 822 C C . GLY A 1 106 ? -9.447 -9.447 -7.216 1.00 93.19 106 GLY A C 1
ATOM 823 O O . GLY A 1 106 ? -9.671 -9.700 -6.035 1.00 93.19 106 GLY A O 1
ATOM 824 N N . THR A 1 107 ? -9.362 -8.191 -7.664 1.00 93.00 107 THR A N 1
ATOM 825 C CA . THR A 1 107 ? -9.523 -7.024 -6.774 1.00 93.00 107 THR A CA 1
ATOM 826 C C . THR A 1 107 ? -10.913 -6.971 -6.132 1.00 93.00 107 THR A C 1
ATOM 828 O O . THR A 1 107 ? -11.024 -6.665 -4.943 1.00 93.00 107 THR A O 1
ATOM 831 N N . LEU A 1 108 ? -11.968 -7.354 -6.861 1.00 94.50 108 LEU A N 1
ATOM 832 C CA . LEU A 1 108 ? -13.328 -7.462 -6.318 1.00 94.50 108 LEU A CA 1
ATOM 833 C C . LEU A 1 108 ? -13.470 -8.598 -5.303 1.00 94.50 108 LEU A C 1
ATOM 835 O O . LEU A 1 108 ? -14.072 -8.408 -4.244 1.00 94.50 108 LEU A O 1
ATOM 839 N N . VAL A 1 109 ? -12.894 -9.766 -5.593 1.00 95.81 109 VAL A N 1
ATOM 840 C CA . VAL A 1 109 ? -12.885 -10.909 -4.668 1.00 95.81 109 VAL A CA 1
ATOM 841 C C . VAL A 1 109 ? -12.117 -10.561 -3.396 1.00 95.81 109 VAL A C 1
ATOM 843 O O . VAL A 1 109 ? -12.613 -10.819 -2.300 1.00 95.81 109 VAL A O 1
ATOM 846 N N . VAL A 1 110 ? -10.948 -9.925 -3.514 1.00 94.38 110 VAL A N 1
ATOM 847 C CA . VAL A 1 110 ? -10.159 -9.456 -2.366 1.00 94.38 110 VAL A CA 1
ATOM 848 C C . VAL A 1 110 ? -10.978 -8.487 -1.520 1.00 94.38 110 VAL A C 1
ATOM 850 O O . VAL A 1 110 ? -11.070 -8.678 -0.309 1.00 94.38 110 VAL A O 1
ATOM 853 N N . LEU A 1 111 ? -11.635 -7.501 -2.138 1.00 94.81 111 LEU A N 1
ATOM 854 C CA . LEU A 1 111 ? -12.489 -6.556 -1.421 1.00 94.81 111 LEU A CA 1
ATOM 855 C C . LEU A 1 111 ? -13.640 -7.270 -0.687 1.00 94.81 111 LEU A C 1
ATOM 857 O O . LEU A 1 111 ? -13.880 -7.013 0.495 1.00 94.81 111 LEU A O 1
ATOM 861 N N . ALA A 1 112 ? -14.322 -8.205 -1.354 1.00 95.69 112 ALA A N 1
ATOM 862 C CA . ALA A 1 112 ? -15.407 -8.984 -0.761 1.00 95.69 112 ALA A CA 1
ATOM 863 C C . ALA A 1 112 ? -14.926 -9.825 0.435 1.00 95.69 112 ALA A C 1
ATOM 865 O O . ALA A 1 112 ? -15.557 -9.818 1.495 1.00 95.69 112 ALA A O 1
ATOM 866 N N . VAL A 1 113 ? -13.776 -10.493 0.304 1.00 96.38 113 VAL A N 1
ATOM 867 C CA . VAL A 1 113 ? -13.134 -11.261 1.382 1.00 96.38 113 VAL A CA 1
ATOM 868 C C . VAL A 1 113 ? -12.756 -10.345 2.547 1.00 96.38 113 VAL A C 1
ATOM 870 O O . VAL A 1 113 ? -13.051 -10.670 3.700 1.00 96.38 113 VAL A O 1
ATOM 873 N N . MET A 1 114 ? -12.164 -9.180 2.269 1.00 93.69 114 MET A N 1
ATOM 874 C CA . MET A 1 114 ? -11.801 -8.199 3.293 1.00 93.69 114 MET A CA 1
ATOM 875 C C . MET A 1 114 ? -13.023 -7.711 4.076 1.00 93.69 114 MET A C 1
ATOM 877 O O . MET A 1 114 ? -12.950 -7.609 5.300 1.00 93.69 114 MET A O 1
ATOM 881 N N . PHE A 1 115 ? -14.164 -7.480 3.421 1.00 92.06 115 PHE A N 1
ATOM 882 C CA . PHE A 1 115 ? -15.400 -7.095 4.110 1.00 92.06 115 PHE A CA 1
ATOM 883 C C . PHE A 1 115 ? -16.037 -8.231 4.903 1.00 92.06 115 PHE A C 1
ATOM 885 O O . PHE A 1 115 ? -16.449 -8.032 6.057 1.00 92.06 115 PHE A O 1
ATOM 892 N N . GLN A 1 116 ? -16.114 -9.418 4.301 1.00 94.50 116 GLN A N 1
ATOM 893 C CA . GLN A 1 116 ? -16.731 -10.588 4.915 1.00 94.50 116 GLN A CA 1
ATOM 894 C C . GLN A 1 116 ? -15.976 -10.995 6.184 1.00 94.50 116 GLN A C 1
ATOM 896 O O . GLN A 1 116 ? -16.581 -11.198 7.238 1.00 94.50 116 GLN A O 1
ATOM 901 N N . PHE A 1 117 ? -14.644 -11.024 6.114 1.00 96.44 117 PHE A N 1
ATOM 902 C CA . PHE A 1 117 ? -13.766 -11.419 7.214 1.00 96.44 117 PHE A CA 1
ATOM 903 C C . PHE A 1 117 ? -13.108 -10.226 7.919 1.00 96.44 117 PHE A C 1
ATOM 905 O O . PHE A 1 117 ? -12.091 -10.387 8.595 1.00 96.44 117 PHE A O 1
ATOM 912 N N . ARG A 1 118 ? -13.701 -9.026 7.842 1.00 95.31 118 ARG A N 1
ATOM 913 C CA . ARG A 1 118 ? -13.135 -7.787 8.415 1.00 95.31 118 ARG A CA 1
ATOM 914 C C . ARG A 1 118 ? -12.678 -7.930 9.867 1.00 95.31 118 ARG A C 1
ATOM 916 O O . ARG A 1 118 ? -11.600 -7.472 10.214 1.00 95.31 118 ARG A O 1
ATOM 923 N N . ARG A 1 119 ? -13.443 -8.644 10.704 1.00 95.50 119 ARG A N 1
ATOM 924 C CA . ARG A 1 119 ? -13.124 -8.889 12.127 1.00 95.50 119 ARG A CA 1
ATOM 925 C C . ARG A 1 119 ? -11.817 -9.653 12.344 1.00 95.50 119 ARG A C 1
ATOM 927 O O . ARG A 1 119 ? -11.195 -9.518 13.393 1.00 95.50 119 ARG A O 1
ATOM 934 N N . PHE A 1 120 ? -11.421 -10.480 11.382 1.00 96.50 120 PHE A N 1
ATOM 935 C CA . PHE A 1 120 ? -10.136 -11.167 11.401 1.00 96.50 120 PHE A CA 1
ATOM 936 C C . PHE A 1 120 ? -9.015 -10.215 10.967 1.00 96.50 120 PHE A C 1
ATOM 938 O O . PHE A 1 120 ? -8.039 -10.061 11.698 1.00 96.50 120 PHE A O 1
ATOM 945 N N . PHE A 1 121 ? -9.195 -9.519 9.842 1.00 96.06 121 PHE A N 1
ATOM 946 C CA . PHE A 1 121 ? -8.181 -8.629 9.264 1.00 96.06 121 PHE A CA 1
ATOM 947 C C . PHE A 1 121 ? -7.859 -7.397 10.116 1.00 96.06 121 PHE A C 1
ATOM 949 O O . PHE A 1 121 ? -6.719 -6.940 10.128 1.00 96.06 121 PHE A O 1
ATOM 956 N N . VAL A 1 122 ? -8.822 -6.872 10.878 1.00 96.19 122 VAL A N 1
ATOM 957 C CA . VAL A 1 122 ? -8.574 -5.716 11.757 1.00 96.19 122 VAL A CA 1
ATOM 958 C C . VAL A 1 122 ? -7.724 -6.050 12.982 1.00 96.19 122 VAL A C 1
ATOM 960 O O . VAL A 1 122 ? -7.230 -5.135 13.639 1.00 96.19 122 VAL A O 1
ATOM 963 N N . ARG A 1 123 ? -7.522 -7.332 13.315 1.00 95.06 123 ARG A N 1
ATOM 964 C CA . ARG A 1 123 ? -6.705 -7.716 14.474 1.00 95.06 123 ARG A CA 1
ATOM 965 C C . ARG A 1 123 ? -5.275 -7.194 14.284 1.00 95.06 123 ARG A C 1
ATOM 967 O O . ARG A 1 123 ? -4.661 -7.536 13.273 1.00 95.06 123 ARG A O 1
ATOM 974 N N . PRO A 1 124 ? -4.696 -6.456 15.251 1.00 93.69 124 PRO A N 1
ATOM 975 C CA . PRO A 1 124 ? -3.378 -5.842 15.080 1.00 93.69 124 PRO A CA 1
ATOM 976 C C . PRO A 1 124 ? -2.274 -6.822 14.663 1.00 93.69 124 PRO A C 1
ATOM 978 O O . PRO A 1 124 ? -1.471 -6.500 13.797 1.00 93.69 124 PRO A O 1
ATOM 981 N N . MET A 1 125 ? -2.262 -8.042 15.212 1.00 91.88 125 MET A N 1
ATOM 982 C CA . MET A 1 125 ? -1.260 -9.060 14.853 1.00 91.88 125 MET A CA 1
ATOM 983 C C . MET A 1 125 ? -1.442 -9.609 13.433 1.00 91.88 125 MET A C 1
ATOM 985 O O . MET A 1 125 ? -0.455 -9.929 12.774 1.00 91.88 125 MET A O 1
ATOM 989 N N . VAL A 1 126 ? -2.683 -9.699 12.946 1.00 94.94 126 VAL A N 1
ATOM 990 C CA . VAL A 1 126 ? -2.967 -10.123 11.566 1.00 94.94 126 VAL A CA 1
ATOM 991 C C . VAL A 1 126 ? -2.497 -9.039 10.603 1.00 94.94 126 VAL A C 1
ATOM 993 O O . VAL A 1 126 ? -1.722 -9.332 9.698 1.00 94.94 126 VAL A O 1
ATOM 996 N N . ALA A 1 127 ? -2.868 -7.782 10.855 1.00 95.88 127 ALA A N 1
ATOM 997 C CA . ALA A 1 127 ? -2.429 -6.648 10.047 1.00 95.88 127 ALA A CA 1
ATOM 998 C C . ALA A 1 127 ? -0.900 -6.482 10.045 1.00 95.88 127 ALA A C 1
ATOM 1000 O O . ALA A 1 127 ? -0.308 -6.274 8.990 1.00 95.88 127 ALA A O 1
ATOM 1001 N N . TRP A 1 128 ? -0.242 -6.655 11.196 1.00 95.75 128 TRP A N 1
ATOM 1002 C CA . TRP A 1 128 ? 1.220 -6.622 11.296 1.00 95.75 128 TRP A CA 1
ATOM 1003 C C . TRP A 1 128 ? 1.893 -7.745 10.497 1.00 95.75 128 TRP A C 1
ATOM 1005 O O . TRP A 1 128 ? 2.914 -7.530 9.843 1.00 95.75 128 TRP A O 1
ATOM 1015 N N . THR A 1 129 ? 1.303 -8.942 10.507 1.00 95.69 129 THR A N 1
ATOM 1016 C CA . THR A 1 129 ? 1.782 -10.071 9.698 1.00 95.69 129 THR A CA 1
ATOM 1017 C C . THR A 1 129 ? 1.606 -9.791 8.211 1.00 95.69 129 THR A C 1
ATOM 1019 O O . THR A 1 129 ? 2.544 -9.980 7.445 1.00 95.69 129 THR A O 1
ATOM 1022 N N . MET A 1 130 ? 0.445 -9.279 7.798 1.00 96.62 130 MET A N 1
ATOM 1023 C CA . MET A 1 130 ? 0.194 -8.897 6.405 1.00 96.62 130 MET A CA 1
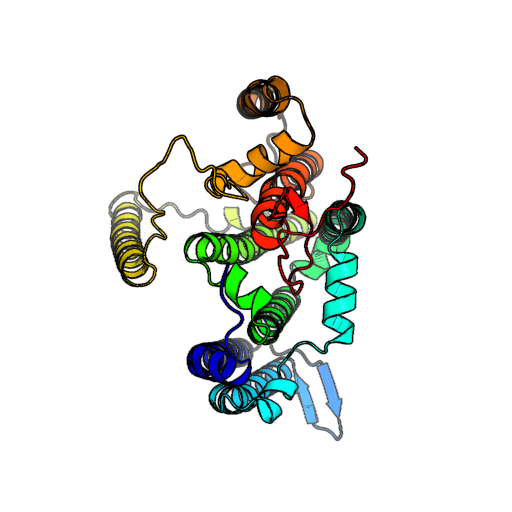ATOM 1024 C C . MET A 1 130 ? 1.144 -7.799 5.928 1.00 96.62 130 MET A C 1
ATOM 1026 O O . MET A 1 130 ? 1.649 -7.888 4.813 1.00 96.62 130 MET A O 1
ATOM 1030 N N . LEU A 1 131 ? 1.437 -6.805 6.772 1.00 96.94 131 LEU A N 1
ATOM 1031 C CA . LEU A 1 131 ? 2.420 -5.767 6.470 1.00 96.94 131 LEU A CA 1
ATOM 1032 C C . LEU A 1 131 ? 3.811 -6.373 6.246 1.00 96.94 131 LEU A C 1
ATOM 1034 O O . LEU A 1 131 ? 4.453 -6.069 5.246 1.00 96.94 131 LEU A O 1
ATOM 1038 N N . ASN A 1 132 ? 4.257 -7.273 7.126 1.00 97.75 132 ASN A N 1
ATOM 1039 C CA . ASN A 1 132 ? 5.532 -7.972 6.953 1.00 97.75 132 ASN A CA 1
ATOM 1040 C C . ASN A 1 132 ? 5.571 -8.812 5.673 1.00 97.75 132 ASN A C 1
ATOM 1042 O O . ASN A 1 132 ? 6.574 -8.784 4.966 1.00 97.75 132 ASN A O 1
ATOM 1046 N N . LEU A 1 133 ? 4.483 -9.518 5.352 1.00 97.06 133 LEU A N 1
ATOM 1047 C CA . LEU A 1 133 ? 4.365 -10.290 4.114 1.00 97.06 133 LEU A CA 1
ATOM 1048 C C . LEU A 1 133 ? 4.423 -9.390 2.872 1.00 97.06 133 LEU A C 1
ATOM 1050 O O . LEU A 1 133 ? 5.124 -9.712 1.915 1.00 97.06 133 LEU A O 1
ATOM 1054 N N . ALA A 1 134 ? 3.742 -8.243 2.892 1.00 96.81 134 ALA A N 1
ATOM 1055 C CA . ALA A 1 134 ? 3.799 -7.269 1.807 1.00 96.81 134 ALA A CA 1
ATOM 1056 C C . ALA A 1 134 ? 5.216 -6.695 1.640 1.00 96.81 134 ALA A C 1
ATOM 1058 O O . ALA A 1 134 ? 5.725 -6.621 0.524 1.00 96.81 134 ALA A O 1
ATOM 1059 N N . LEU A 1 135 ? 5.884 -6.349 2.746 1.00 97.31 135 LEU A N 1
ATOM 1060 C CA . LEU A 1 135 ? 7.232 -5.778 2.733 1.00 97.31 135 LEU A CA 1
ATOM 1061 C C . LEU A 1 135 ? 8.300 -6.790 2.303 1.00 97.31 135 LEU A C 1
ATOM 1063 O O . LEU A 1 135 ? 9.166 -6.440 1.507 1.00 97.31 135 LEU A O 1
ATOM 1067 N N . VAL A 1 136 ? 8.240 -8.047 2.755 1.00 96.12 136 VAL A N 1
ATOM 1068 C CA . VAL A 1 136 ? 9.187 -9.075 2.286 1.00 96.12 136 VAL A CA 1
ATOM 1069 C C . VAL A 1 136 ? 8.953 -9.418 0.816 1.00 96.12 136 VAL A C 1
ATOM 1071 O O . VAL A 1 136 ? 9.914 -9.554 0.068 1.00 96.12 136 VAL A O 1
ATOM 1074 N N . THR A 1 137 ? 7.693 -9.469 0.367 1.00 95.62 137 THR A N 1
ATOM 1075 C CA . THR A 1 137 ? 7.367 -9.685 -1.053 1.00 95.62 137 THR A CA 1
ATOM 1076 C C . THR A 1 137 ? 7.898 -8.541 -1.909 1.00 95.62 137 THR A C 1
ATOM 1078 O O . THR A 1 137 ? 8.481 -8.785 -2.963 1.00 95.62 137 THR A O 1
ATOM 1081 N N . MET A 1 138 ? 7.760 -7.299 -1.436 1.00 96.06 138 MET A N 1
ATOM 1082 C CA . MET A 1 138 ? 8.358 -6.126 -2.067 1.00 96.06 138 MET A CA 1
ATOM 1083 C C . MET A 1 138 ? 9.887 -6.257 -2.126 1.00 96.06 138 MET A C 1
ATOM 1085 O O . MET A 1 138 ? 10.463 -6.144 -3.202 1.00 96.06 138 MET A O 1
ATOM 1089 N N . GLY A 1 139 ? 10.542 -6.589 -1.010 1.00 96.25 139 GLY A N 1
ATOM 1090 C CA . GLY A 1 139 ? 11.993 -6.793 -0.953 1.00 96.25 139 GLY A CA 1
ATOM 1091 C C . GLY A 1 139 ? 12.499 -7.881 -1.906 1.00 96.25 139 GLY A C 1
ATOM 1092 O O . GLY A 1 139 ? 13.499 -7.675 -2.590 1.00 96.25 139 GLY A O 1
ATOM 1093 N N . PHE A 1 140 ? 11.796 -9.013 -2.005 1.00 96.06 140 PHE A N 1
ATOM 1094 C CA . PHE A 1 140 ? 12.140 -10.086 -2.944 1.00 96.06 140 PHE A CA 1
ATOM 1095 C C . PHE A 1 140 ? 11.901 -9.670 -4.393 1.00 96.06 140 PHE A C 1
ATOM 1097 O O . PHE A 1 140 ? 12.707 -9.985 -5.267 1.00 96.06 140 PHE A O 1
ATOM 1104 N N . SER A 1 141 ? 10.825 -8.932 -4.660 1.00 96.06 141 SER A N 1
ATOM 1105 C CA . SER A 1 141 ? 10.493 -8.456 -6.008 1.00 96.06 141 SER A CA 1
ATOM 1106 C C . SER A 1 141 ? 11.487 -7.413 -6.512 1.00 96.06 141 SER A C 1
ATOM 1108 O O . SER A 1 141 ? 11.794 -7.390 -7.695 1.00 96.06 141 SER A O 1
ATOM 1110 N N . MET A 1 142 ? 12.067 -6.611 -5.618 1.00 95.56 142 MET A N 1
ATOM 1111 C CA . MET A 1 142 ? 13.104 -5.631 -5.955 1.00 95.56 142 MET A CA 1
ATOM 1112 C C . MET A 1 142 ? 14.416 -6.261 -6.458 1.00 95.56 142 MET A C 1
ATOM 1114 O O . MET A 1 142 ? 15.231 -5.561 -7.047 1.00 95.56 142 MET A O 1
ATOM 1118 N N . THR A 1 143 ? 14.625 -7.571 -6.277 1.00 94.69 143 THR A N 1
ATOM 1119 C CA . THR A 1 143 ? 15.755 -8.288 -6.905 1.00 94.69 143 THR A CA 1
ATOM 1120 C C . THR A 1 143 ? 15.558 -8.525 -8.406 1.00 94.69 143 THR A C 1
ATOM 1122 O O . THR A 1 143 ? 16.507 -8.883 -9.100 1.00 94.69 143 THR A O 1
ATOM 1125 N N . ASP A 1 144 ? 14.342 -8.332 -8.919 1.00 94.56 144 ASP A N 1
ATOM 1126 C CA . ASP A 1 144 ? 14.038 -8.404 -10.341 1.00 94.56 144 ASP A CA 1
ATOM 1127 C C . ASP A 1 144 ? 14.214 -7.030 -11.001 1.00 94.56 144 ASP A C 1
ATOM 1129 O O . ASP A 1 144 ? 13.679 -6.020 -10.539 1.00 94.56 144 ASP A O 1
ATOM 1133 N N . GLN A 1 145 ? 14.970 -6.993 -12.098 1.00 92.81 145 GLN A N 1
ATOM 1134 C CA . GLN A 1 145 ? 15.329 -5.748 -12.774 1.00 92.81 145 GLN A CA 1
ATOM 1135 C C . GLN A 1 145 ? 14.119 -5.043 -13.399 1.00 92.81 145 GLN A C 1
ATOM 1137 O O . GLN A 1 145 ? 14.053 -3.814 -13.353 1.00 92.81 145 GLN A O 1
ATOM 1142 N N . ASN A 1 146 ? 13.163 -5.791 -13.962 1.00 92.75 146 ASN A N 1
ATOM 1143 C CA . ASN A 1 146 ? 11.975 -5.208 -14.591 1.00 92.75 146 ASN A CA 1
ATOM 1144 C C . ASN A 1 146 ? 11.079 -4.581 -13.526 1.00 92.75 146 ASN A C 1
ATOM 1146 O O . ASN A 1 146 ? 10.708 -3.410 -13.631 1.00 92.75 146 ASN A O 1
ATOM 1150 N N . PHE A 1 147 ? 10.812 -5.335 -12.459 1.00 94.50 147 PHE A N 1
ATOM 1151 C CA . PHE A 1 147 ? 10.016 -4.854 -11.338 1.00 94.50 147 PHE A CA 1
ATOM 1152 C C . PHE A 1 147 ? 10.647 -3.614 -10.692 1.00 94.50 147 PHE A C 1
ATOM 1154 O O . PHE A 1 147 ? 9.987 -2.584 -10.529 1.00 94.50 147 PHE A O 1
ATOM 1161 N N . ALA A 1 148 ? 11.943 -3.674 -10.370 1.00 94.19 148 ALA A N 1
ATOM 1162 C CA . ALA A 1 148 ? 12.649 -2.562 -9.746 1.00 94.19 148 ALA A CA 1
ATOM 1163 C C . ALA A 1 148 ? 12.670 -1.318 -10.644 1.00 94.19 148 ALA A C 1
ATOM 1165 O O . ALA A 1 148 ? 12.441 -0.218 -10.143 1.00 94.19 148 ALA A O 1
ATOM 1166 N N . ALA A 1 149 ? 12.885 -1.465 -11.956 1.00 91.00 149 ALA A N 1
ATOM 1167 C CA . ALA A 1 149 ? 12.897 -0.336 -12.889 1.00 91.00 149 ALA A CA 1
ATOM 1168 C C . ALA A 1 149 ? 11.550 0.405 -12.945 1.00 91.00 149 ALA A C 1
ATOM 1170 O O . ALA A 1 149 ? 11.523 1.627 -13.085 1.00 91.00 149 ALA A O 1
ATOM 1171 N N . ILE A 1 150 ? 10.433 -0.314 -12.802 1.00 91.25 150 ILE A N 1
ATOM 1172 C CA . ILE A 1 150 ? 9.104 0.300 -12.739 1.00 91.25 150 ILE A CA 1
ATOM 1173 C C . ILE A 1 150 ? 8.906 0.958 -11.372 1.00 91.25 150 ILE A C 1
ATOM 1175 O O . ILE A 1 150 ? 8.542 2.129 -11.293 1.00 91.25 150 ILE A O 1
ATOM 1179 N N . VAL A 1 151 ? 9.137 0.231 -10.281 1.00 92.62 151 VAL A N 1
ATOM 1180 C CA . VAL A 1 151 ? 8.737 0.682 -8.942 1.00 92.62 151 VAL A CA 1
ATOM 1181 C C . VAL A 1 151 ? 9.627 1.801 -8.391 1.00 92.62 151 VAL A C 1
ATOM 1183 O O . VAL A 1 151 ? 9.146 2.666 -7.661 1.00 92.62 151 VAL A O 1
ATOM 1186 N N . THR A 1 152 ? 10.905 1.831 -8.774 1.00 91.12 152 THR A N 1
ATOM 1187 C CA . THR A 1 152 ? 11.857 2.874 -8.349 1.00 91.12 152 THR A CA 1
ATOM 1188 C C . THR A 1 152 ? 11.830 4.124 -9.216 1.00 91.12 152 THR A C 1
ATOM 1190 O O . THR A 1 152 ? 12.515 5.096 -8.891 1.00 91.12 152 THR A O 1
ATOM 1193 N N . LYS A 1 153 ? 11.033 4.147 -10.296 1.00 88.94 153 LYS A N 1
ATOM 1194 C CA . LYS A 1 153 ? 10.851 5.366 -11.086 1.00 88.94 153 LYS A CA 1
ATOM 1195 C C . LYS A 1 153 ? 10.360 6.485 -10.151 1.00 88.94 153 LYS A C 1
ATOM 1197 O O . LYS A 1 153 ? 9.382 6.253 -9.439 1.00 88.94 153 LYS A O 1
ATOM 1202 N N . PRO A 1 154 ? 10.969 7.687 -10.156 1.00 87.94 154 PRO A N 1
ATOM 1203 C CA . PRO A 1 154 ? 10.614 8.749 -9.211 1.00 87.94 154 PRO A CA 1
ATOM 1204 C C . PRO A 1 154 ? 9.113 9.079 -9.148 1.00 87.94 154 PRO A C 1
ATOM 1206 O O . PRO A 1 154 ? 8.587 9.274 -8.056 1.00 87.94 154 PRO A O 1
ATOM 1209 N N . ASP A 1 155 ? 8.398 9.041 -10.280 1.00 86.25 155 ASP A N 1
ATOM 1210 C CA . ASP A 1 155 ? 6.938 9.261 -10.332 1.00 86.25 155 ASP A CA 1
ATOM 1211 C C . ASP A 1 155 ? 6.113 8.147 -9.674 1.00 86.25 155 ASP A C 1
ATOM 1213 O O . ASP A 1 155 ? 4.985 8.378 -9.237 1.00 86.25 155 ASP A O 1
ATOM 1217 N N . ASN A 1 156 ? 6.660 6.931 -9.609 1.00 91.38 156 ASN A N 1
ATOM 1218 C CA . ASN A 1 156 ? 5.969 5.750 -9.101 1.00 91.38 156 ASN A CA 1
ATOM 1219 C C . ASN A 1 156 ? 6.170 5.579 -7.589 1.00 91.38 156 ASN A C 1
ATOM 1221 O O . ASN A 1 156 ? 5.312 4.995 -6.926 1.00 91.38 156 ASN A O 1
ATOM 1225 N N . VAL A 1 157 ? 7.246 6.132 -7.014 1.00 91.12 157 VAL A N 1
ATOM 1226 C CA . VAL A 1 157 ? 7.523 6.059 -5.566 1.00 91.12 157 VAL A CA 1
ATOM 1227 C C . VAL A 1 157 ? 6.363 6.608 -4.711 1.00 91.12 157 VAL A C 1
ATOM 1229 O O . VAL A 1 157 ? 5.954 5.917 -3.772 1.00 91.12 157 VAL A O 1
ATOM 1232 N N . PRO A 1 158 ? 5.751 7.773 -5.021 1.00 90.19 158 PRO A N 1
ATOM 1233 C CA . PRO A 1 158 ? 4.556 8.241 -4.315 1.00 90.19 158 PRO A CA 1
ATOM 1234 C C . PRO A 1 158 ? 3.382 7.257 -4.372 1.00 90.19 158 PRO A C 1
ATOM 1236 O O . PRO A 1 158 ? 2.643 7.130 -3.400 1.00 90.19 158 PRO A O 1
ATOM 1239 N N . ILE A 1 159 ? 3.221 6.532 -5.482 1.00 92.50 159 ILE A N 1
ATOM 1240 C CA . ILE A 1 159 ? 2.122 5.579 -5.692 1.00 92.50 159 ILE A CA 1
ATOM 1241 C C . ILE A 1 159 ? 2.331 4.334 -4.825 1.00 92.50 159 ILE A C 1
ATOM 1243 O O . ILE A 1 159 ? 1.391 3.854 -4.194 1.00 92.50 159 ILE A O 1
ATOM 1247 N N . VAL A 1 160 ? 3.573 3.855 -4.706 1.00 93.94 160 VAL A N 1
ATOM 1248 C CA . VAL A 1 160 ? 3.934 2.793 -3.750 1.00 93.94 160 VAL A CA 1
ATOM 1249 C C . VAL A 1 160 ? 3.606 3.232 -2.325 1.00 93.94 160 VAL A C 1
ATOM 1251 O O . VAL A 1 160 ? 2.945 2.500 -1.588 1.00 93.94 160 VAL A O 1
ATOM 1254 N N . GLY A 1 161 ? 4.017 4.448 -1.947 1.00 93.56 161 GLY A N 1
ATOM 1255 C CA . GLY A 1 161 ? 3.697 5.032 -0.644 1.00 93.56 161 GLY A CA 1
ATOM 1256 C C . GLY A 1 161 ? 2.188 5.110 -0.400 1.00 93.56 161 GLY A C 1
ATOM 1257 O O . GLY A 1 161 ? 1.714 4.704 0.661 1.00 93.56 161 GLY A O 1
ATOM 1258 N N . LEU A 1 162 ? 1.425 5.547 -1.406 1.00 93.69 162 LEU A N 1
ATOM 1259 C CA . LEU A 1 162 ? -0.034 5.606 -1.369 1.00 93.69 162 LEU A CA 1
ATOM 1260 C C . LEU A 1 162 ? -0.650 4.234 -1.088 1.00 93.69 162 LEU A C 1
ATOM 1262 O O . LEU A 1 162 ? -1.534 4.159 -0.243 1.00 93.69 162 LEU A O 1
ATOM 1266 N N . VAL A 1 163 ? -0.183 3.152 -1.722 1.00 94.44 163 VAL A N 1
ATOM 1267 C CA . VAL A 1 163 ? -0.719 1.795 -1.492 1.00 94.44 163 VAL A CA 1
ATOM 1268 C C . VAL A 1 163 ? -0.559 1.369 -0.027 1.00 94.44 163 VAL A C 1
ATOM 1270 O O . VAL A 1 163 ? -1.520 0.892 0.583 1.00 94.44 163 VAL A O 1
ATOM 1273 N N . PHE A 1 164 ? 0.616 1.586 0.574 1.00 95.88 164 PHE A N 1
ATOM 1274 C CA . PHE A 1 164 ? 0.845 1.252 1.986 1.00 95.88 164 PHE A CA 1
ATOM 1275 C C . PHE A 1 164 ? 0.054 2.156 2.939 1.00 95.88 164 PHE A C 1
ATOM 1277 O O . PHE A 1 164 ? -0.557 1.660 3.890 1.00 95.88 164 PHE A O 1
ATOM 1284 N N . LEU A 1 165 ? 0.020 3.467 2.680 1.00 96.00 165 LEU A N 1
ATOM 1285 C CA . LEU A 1 165 ? -0.746 4.424 3.484 1.00 96.00 165 LEU A CA 1
ATOM 1286 C C . LEU A 1 165 ? -2.245 4.127 3.422 1.00 96.00 165 LEU A C 1
ATOM 1288 O O . LEU A 1 165 ? -2.914 4.106 4.452 1.00 96.00 165 LEU A O 1
ATOM 1292 N N . LEU A 1 166 ? -2.768 3.837 2.234 1.00 95.56 166 LEU A N 1
ATOM 1293 C CA . LEU A 1 166 ? -4.159 3.464 2.031 1.00 95.56 166 LEU A CA 1
ATOM 1294 C C . LEU A 1 166 ? -4.501 2.169 2.766 1.00 95.56 166 LEU A C 1
ATOM 1296 O O . LEU A 1 166 ? -5.530 2.110 3.439 1.00 95.56 166 LEU A O 1
ATOM 1300 N N . GLY A 1 167 ? -3.632 1.156 2.687 1.00 95.56 167 GLY A N 1
ATOM 1301 C CA . GLY A 1 167 ? -3.777 -0.075 3.461 1.00 95.56 167 GLY A CA 1
ATOM 1302 C C . GLY A 1 167 ? -3.859 0.205 4.963 1.00 95.56 167 GLY A C 1
ATOM 1303 O O . GLY A 1 167 ? -4.774 -0.278 5.633 1.00 95.56 167 GLY A O 1
ATOM 1304 N N . PHE A 1 168 ? -2.966 1.054 5.483 1.00 97.31 168 PHE A N 1
ATOM 1305 C CA . PHE A 1 168 ? -2.953 1.452 6.890 1.00 97.31 168 PHE A CA 1
ATOM 1306 C C . PHE A 1 168 ? -4.209 2.226 7.308 1.00 97.31 168 PHE A C 1
ATOM 1308 O O . PHE A 1 168 ? -4.846 1.855 8.292 1.00 97.31 168 PHE A O 1
ATOM 1315 N N . PHE A 1 169 ? -4.595 3.279 6.583 1.00 97.12 169 PHE A N 1
ATOM 1316 C CA . PHE A 1 169 ? -5.746 4.106 6.955 1.00 97.12 169 PHE A CA 1
ATOM 1317 C C . PHE A 1 169 ? -7.073 3.360 6.793 1.00 97.12 169 PHE A C 1
ATOM 1319 O O . PHE A 1 169 ? -7.956 3.500 7.642 1.00 97.12 169 PHE A O 1
ATOM 1326 N N . THR A 1 170 ? -7.194 2.498 5.780 1.00 96.06 170 THR A N 1
ATOM 1327 C CA . THR A 1 170 ? -8.360 1.614 5.620 1.00 96.06 170 THR A CA 1
ATOM 1328 C C . THR A 1 170 ? -8.442 0.615 6.773 1.00 96.06 170 THR A C 1
ATOM 1330 O O . THR A 1 170 ? -9.515 0.419 7.353 1.00 96.06 170 THR A O 1
ATOM 1333 N N . TRP A 1 171 ? -7.309 0.018 7.161 1.00 97.19 171 TRP A N 1
ATOM 1334 C CA . TRP A 1 171 ? -7.237 -0.847 8.336 1.00 97.19 171 TRP A CA 1
ATOM 1335 C C . TRP A 1 171 ? -7.607 -0.093 9.617 1.00 97.19 171 TRP A C 1
ATOM 1337 O O . TRP A 1 171 ? -8.444 -0.579 10.371 1.00 97.19 171 TRP A O 1
ATOM 1347 N N . LEU A 1 172 ? -7.051 1.101 9.846 1.00 97.12 172 LEU A N 1
ATOM 1348 C CA . LEU A 1 172 ? -7.292 1.904 11.046 1.00 97.12 172 LEU A CA 1
ATOM 1349 C C . LEU A 1 172 ? -8.770 2.286 11.181 1.00 97.12 172 LEU A C 1
ATOM 1351 O O . LEU A 1 172 ? -9.352 2.108 12.254 1.00 97.12 172 LEU A O 1
ATOM 1355 N N . ALA A 1 173 ? -9.382 2.771 10.098 1.00 95.81 173 ALA A N 1
ATOM 1356 C CA . ALA A 1 173 ? -10.797 3.125 10.070 1.00 95.81 173 ALA A CA 1
ATOM 1357 C C . ALA A 1 173 ? -11.683 1.904 10.357 1.00 95.81 173 ALA A C 1
ATOM 1359 O O . ALA A 1 173 ? -12.583 1.967 11.195 1.00 95.81 173 ALA A O 1
ATOM 1360 N N . THR A 1 174 ? -11.381 0.763 9.731 1.00 96.31 174 THR A N 1
ATOM 1361 C CA . THR A 1 174 ? -12.140 -0.481 9.935 1.00 96.31 174 THR A CA 1
ATOM 1362 C C . THR A 1 174 ? -11.923 -1.053 11.340 1.00 96.31 174 THR A C 1
ATOM 1364 O O . THR A 1 174 ? -12.860 -1.556 11.953 1.00 96.31 174 THR A O 1
ATOM 1367 N N . TYR A 1 175 ? -10.710 -0.951 11.888 1.00 97.06 175 TYR A N 1
ATOM 1368 C CA . TYR A 1 175 ? -10.379 -1.368 13.250 1.00 97.06 175 TYR A CA 1
ATOM 1369 C C . TYR A 1 175 ? -11.174 -0.574 14.288 1.00 97.06 175 TYR A C 1
ATOM 1371 O O . TYR A 1 175 ? -11.789 -1.173 15.174 1.00 97.06 175 TYR A O 1
ATOM 1379 N N . LYS A 1 176 ? -11.222 0.758 14.153 1.00 96.12 176 LYS A N 1
ATOM 1380 C CA . LYS A 1 176 ? -12.053 1.614 15.011 1.00 96.12 176 LYS A CA 1
ATOM 1381 C C . LYS A 1 176 ? -13.538 1.285 14.857 1.00 96.12 176 LYS A C 1
ATOM 1383 O O . LYS A 1 176 ? -14.216 1.098 15.862 1.00 96.12 176 LYS A O 1
ATOM 1388 N N . ALA A 1 177 ? -14.012 1.111 13.621 1.00 96.50 177 ALA A N 1
ATOM 1389 C CA . ALA A 1 177 ? -15.400 0.759 13.336 1.00 96.50 177 ALA A CA 1
ATOM 1390 C C . ALA A 1 177 ? -15.822 -0.566 13.987 1.00 96.50 177 ALA A C 1
ATOM 1392 O O . ALA A 1 177 ? -16.847 -0.617 14.656 1.00 96.50 177 ALA A O 1
ATOM 1393 N N . VAL A 1 178 ? -15.017 -1.627 13.857 1.00 96.56 178 VAL A N 1
ATOM 1394 C CA . VAL A 1 178 ? -15.323 -2.935 14.462 1.00 96.56 178 VAL A CA 1
ATOM 1395 C C . VAL A 1 178 ? -15.356 -2.849 15.988 1.00 96.56 178 VAL A C 1
ATOM 1397 O O . VAL A 1 178 ? -16.258 -3.417 16.600 1.00 96.56 178 VAL A O 1
ATOM 1400 N N . ARG A 1 179 ? -14.418 -2.121 16.609 1.00 95.81 179 ARG A N 1
ATOM 1401 C CA . ARG A 1 179 ? -14.412 -1.936 18.069 1.00 95.81 179 ARG A CA 1
ATOM 1402 C C . ARG A 1 179 ? -15.628 -1.157 18.553 1.00 95.81 179 ARG A C 1
ATOM 1404 O O . ARG A 1 179 ? -16.232 -1.549 19.546 1.00 95.81 179 ARG A O 1
ATOM 1411 N N . ASN A 1 180 ? -16.000 -0.087 17.859 1.00 96.12 180 ASN A N 1
ATOM 1412 C CA . ASN A 1 180 ? -17.202 0.675 18.185 1.00 96.12 180 ASN A CA 1
ATOM 1413 C C . ASN A 1 180 ? -18.470 -0.163 17.995 1.00 96.12 180 ASN A C 1
ATOM 1415 O O . ASN A 1 180 ? -19.316 -0.172 18.881 1.00 96.12 180 ASN A O 1
ATOM 1419 N N . ASP A 1 181 ? -18.574 -0.944 16.919 1.00 96.38 181 ASP A N 1
ATOM 1420 C CA . ASP A 1 181 ? -19.714 -1.840 16.698 1.00 96.38 181 ASP A CA 1
ATOM 1421 C C . ASP A 1 181 ? -19.828 -2.917 17.798 1.00 96.38 181 ASP A C 1
ATOM 1423 O O . ASP A 1 181 ? -20.930 -3.300 18.189 1.00 96.38 181 ASP A O 1
ATOM 1427 N N . GLU A 1 182 ? -18.705 -3.427 18.314 1.00 95.50 182 GLU A N 1
ATOM 1428 C CA . GLU A 1 182 ? -18.684 -4.360 19.449 1.00 95.50 182 GLU A CA 1
ATOM 1429 C C . GLU A 1 182 ? -19.100 -3.689 20.761 1.00 95.50 182 GLU A C 1
ATOM 1431 O O . GLU A 1 182 ? -19.897 -4.258 21.508 1.00 95.50 182 GLU A O 1
ATOM 1436 N N . ARG A 1 183 ? -18.626 -2.466 21.013 1.00 95.00 183 ARG A N 1
ATOM 1437 C CA . ARG A 1 183 ? -19.012 -1.665 22.183 1.00 95.00 183 ARG A CA 1
ATOM 1438 C C . ARG A 1 183 ? -20.500 -1.332 22.177 1.00 95.00 183 ARG A C 1
ATOM 1440 O O . ARG A 1 183 ? -21.180 -1.582 23.169 1.00 95.00 183 ARG A O 1
ATOM 1447 N N . LEU A 1 184 ? -21.027 -0.881 21.041 1.00 94.12 184 LEU A N 1
ATOM 1448 C CA . LEU A 1 184 ? -22.449 -0.580 20.873 1.00 94.12 184 LEU A CA 1
ATOM 1449 C C . LEU A 1 184 ? -23.322 -1.822 21.111 1.00 94.12 184 LEU A C 1
ATOM 1451 O O . LEU A 1 184 ? -24.372 -1.725 21.742 1.00 94.12 184 LEU A O 1
ATOM 1455 N N . LYS A 1 185 ? -22.871 -3.016 20.695 1.00 95.25 185 LYS A N 1
ATOM 1456 C CA . LYS A 1 185 ? -23.564 -4.288 20.997 1.00 95.25 185 LYS A CA 1
ATOM 1457 C C . LYS A 1 185 ? -23.578 -4.639 22.481 1.00 95.25 185 LYS A C 1
ATOM 1459 O O . LYS A 1 185 ? -24.485 -5.335 22.923 1.00 95.25 185 LYS A O 1
ATOM 1464 N N . GLN A 1 186 ? -22.590 -4.173 23.237 1.00 95.62 186 GLN A N 1
ATOM 1465 C CA . GLN A 1 186 ? -22.518 -4.328 24.691 1.00 95.62 186 GLN A CA 1
ATOM 1466 C C . GLN A 1 186 ? -23.287 -3.225 25.438 1.00 95.62 186 GLN A C 1
ATOM 1468 O O . GLN A 1 186 ? -23.274 -3.205 26.665 1.00 95.62 186 GLN A O 1
ATOM 1473 N N . GLY A 1 187 ? -23.949 -2.307 24.724 1.00 93.12 187 GLY A N 1
ATOM 1474 C CA . GLY A 1 187 ? -24.620 -1.148 25.318 1.00 93.12 187 GLY A CA 1
ATOM 1475 C C . GLY A 1 187 ? -23.660 -0.048 25.784 1.00 93.12 187 GLY A C 1
ATOM 1476 O O . GLY A 1 187 ? -24.082 0.862 26.492 1.00 93.12 187 GLY A O 1
ATOM 1477 N N . LEU A 1 188 ? -22.381 -0.118 25.401 1.00 92.00 188 LEU A N 1
ATOM 1478 C CA . LEU A 1 188 ? -21.383 0.914 25.676 1.00 92.00 188 LEU A CA 1
ATOM 1479 C C . LEU A 1 188 ? -21.411 1.992 24.582 1.00 92.00 188 LEU A C 1
ATOM 1481 O O . LEU A 1 188 ? -21.699 1.704 23.420 1.00 92.00 188 LEU A O 1
ATOM 1485 N N . GLY A 1 189 ? -21.056 3.229 24.938 1.00 90.88 189 GLY A N 1
ATOM 1486 C CA . GLY A 1 189 ? -20.873 4.316 23.970 1.00 90.88 189 GLY A CA 1
ATOM 1487 C C . GLY A 1 189 ? -19.659 4.109 23.045 1.00 90.88 189 GLY A C 1
ATOM 1488 O O . GLY A 1 189 ? 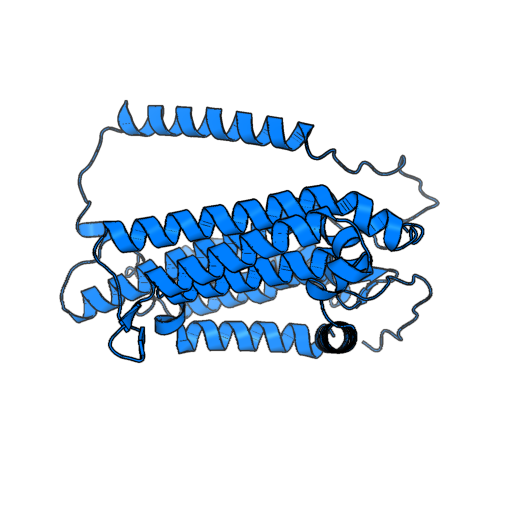-18.793 3.269 23.340 1.00 90.88 189 GLY A O 1
ATOM 1489 N N . PRO A 1 190 ? -19.566 4.868 21.934 1.00 92.31 190 PRO A N 1
ATOM 1490 C CA . PRO A 1 190 ? -18.412 4.827 21.036 1.00 92.31 190 PRO A CA 1
ATOM 1491 C C . PRO A 1 190 ? -17.135 5.283 21.755 1.00 92.31 190 PRO A C 1
ATOM 1493 O O . PRO A 1 190 ? -17.200 6.045 22.718 1.00 92.31 190 PRO A O 1
ATOM 1496 N N . LEU A 1 191 ? -15.974 4.823 21.287 1.00 90.56 191 LEU A N 1
ATOM 1497 C CA . LEU A 1 191 ? -14.669 5.183 21.861 1.00 90.56 191 LEU A CA 1
ATOM 1498 C C . LEU A 1 191 ? -14.436 6.698 21.855 1.00 90.56 191 LEU A C 1
ATOM 1500 O O . LEU A 1 191 ? -13.891 7.244 22.802 1.00 90.56 191 LEU A O 1
ATOM 1504 N N . GLU A 1 192 ? -14.891 7.383 20.810 1.00 89.69 192 GLU A N 1
ATOM 1505 C CA . GLU A 1 192 ? -14.753 8.832 20.653 1.00 89.69 192 GLU A CA 1
ATOM 1506 C C . GLU A 1 192 ? -15.523 9.628 21.718 1.00 89.69 192 GLU A C 1
ATOM 1508 O O . GLU A 1 192 ? -15.211 10.790 21.948 1.00 89.69 192 GLU A O 1
ATOM 1513 N N . ALA A 1 193 ? -16.514 9.018 22.379 1.00 86.19 193 ALA A N 1
ATOM 1514 C CA . ALA A 1 193 ? -17.232 9.656 23.478 1.00 86.19 193 ALA A CA 1
ATOM 1515 C C . ALA A 1 193 ? -16.483 9.565 24.820 1.00 86.19 193 ALA A C 1
ATOM 1517 O O . ALA A 1 193 ? -16.817 10.314 25.734 1.00 86.19 193 ALA A O 1
ATOM 1518 N N . GLU A 1 194 ? -15.496 8.668 24.957 1.00 85.19 194 GLU A N 1
ATOM 1519 C CA . GLU A 1 194 ? -14.689 8.551 26.182 1.00 85.19 194 GLU A CA 1
ATOM 1520 C C . GLU A 1 194 ? -13.674 9.705 26.301 1.00 85.19 194 GLU A C 1
ATOM 1522 O O . GLU A 1 194 ? -13.496 10.233 27.392 1.00 85.19 194 GLU A O 1
ATOM 1527 N N . ASP A 1 195 ? -13.098 10.159 25.181 1.00 73.31 195 ASP A N 1
ATOM 1528 C CA . ASP A 1 195 ? -12.117 11.261 25.104 1.00 73.31 195 ASP A CA 1
ATOM 1529 C C . ASP A 1 195 ? -12.773 12.595 24.673 1.00 73.31 195 ASP A C 1
ATOM 1531 O O . ASP A 1 195 ? -12.333 13.263 23.737 1.00 73.31 195 ASP A O 1
ATOM 1535 N N . SER A 1 196 ? -13.872 12.991 25.326 1.00 73.00 196 SER A N 1
ATOM 1536 C CA . SER A 1 196 ? -14.638 14.199 24.945 1.00 73.00 196 SER A CA 1
ATOM 1537 C C . SER A 1 196 ? -14.111 15.525 25.524 1.00 73.00 196 SER A C 1
ATOM 1539 O O . SER A 1 196 ? -14.759 16.570 25.377 1.00 73.00 196 SER A O 1
ATOM 1541 N N . ASP A 1 197 ? -12.941 15.502 26.166 1.00 82.81 197 ASP A N 1
ATOM 1542 C CA . ASP A 1 197 ? -12.342 16.679 26.789 1.00 82.81 197 ASP A CA 1
ATOM 1543 C C . ASP A 1 197 ? -11.969 17.729 25.737 1.00 82.81 197 ASP A C 1
ATOM 1545 O O . ASP A 1 197 ? -11.203 17.495 24.800 1.00 82.81 197 ASP A O 1
ATOM 1549 N N . LYS A 1 198 ? -12.535 18.928 25.891 1.00 85.50 198 LYS A N 1
ATOM 1550 C CA . LYS A 1 198 ? -12.264 20.051 24.993 1.00 85.50 198 LYS A CA 1
ATOM 1551 C C . LYS A 1 198 ? -10.983 20.751 25.420 1.00 85.50 198 LYS A C 1
ATOM 1553 O O . LYS A 1 198 ? -10.858 21.179 26.564 1.00 85.50 198 LYS A O 1
ATOM 1558 N N . VAL A 1 199 ? -10.081 20.937 24.465 1.00 88.12 199 VAL A N 1
ATOM 1559 C CA . VAL A 1 199 ? -8.867 21.747 24.617 1.00 88.12 199 VAL A CA 1
ATOM 1560 C C . VAL A 1 199 ? -9.038 23.103 23.937 1.00 88.12 199 VAL A C 1
ATOM 1562 O O . VAL A 1 199 ? -9.949 23.293 23.121 1.00 88.12 199 VAL A O 1
ATOM 1565 N N . LEU A 1 200 ? -8.194 24.071 24.288 1.00 91.31 200 LEU A N 1
ATOM 1566 C CA . LEU A 1 200 ? -8.261 25.394 23.680 1.00 91.31 200 LEU A CA 1
ATOM 1567 C C . LEU A 1 200 ? -7.691 25.335 22.258 1.00 91.31 200 LEU A C 1
ATOM 1569 O O . LEU A 1 200 ? -6.668 24.710 22.002 1.00 91.31 200 LEU A O 1
ATOM 1573 N N . VAL A 1 201 ? -8.322 26.037 21.315 1.00 93.19 201 VAL A N 1
ATOM 1574 C CA . VAL A 1 201 ? -7.787 26.152 19.943 1.00 93.19 201 VAL A CA 1
ATOM 1575 C C . VAL A 1 201 ? -6.404 26.809 19.966 1.00 93.19 201 VAL A C 1
ATOM 1577 O O . VAL A 1 201 ? -5.468 26.351 19.317 1.00 93.19 201 VAL A O 1
ATOM 1580 N N . TRP A 1 202 ? -6.264 27.864 20.766 1.00 92.62 202 TRP A N 1
ATOM 1581 C CA . TRP A 1 202 ? -4.987 28.491 21.066 1.00 92.62 202 TRP A CA 1
ATOM 1582 C C . TRP A 1 202 ? -4.694 28.340 22.563 1.00 92.62 202 TRP A C 1
ATOM 1584 O O . TRP A 1 202 ? -5.533 28.754 23.365 1.00 92.62 202 TRP A O 1
ATOM 1594 N N . PRO A 1 203 ? -3.524 27.823 22.970 1.00 91.69 203 PRO A N 1
ATOM 1595 C CA . PRO A 1 203 ? -2.373 27.469 22.135 1.00 91.69 203 PRO A CA 1
ATOM 1596 C C . PRO A 1 203 ? -2.425 26.047 21.538 1.00 91.69 203 PRO A C 1
ATOM 1598 O O . PRO A 1 203 ? -1.738 25.788 20.554 1.00 91.69 203 PRO A O 1
ATOM 1601 N N . ASP A 1 204 ? -3.216 25.132 22.099 1.00 91.81 204 ASP A N 1
ATOM 1602 C CA . ASP A 1 204 ? -2.980 23.689 21.930 1.00 91.81 204 ASP A CA 1
ATOM 1603 C C . ASP A 1 204 ? -3.041 23.215 20.466 1.00 91.81 204 ASP A C 1
ATOM 1605 O O . ASP A 1 204 ? -2.101 22.577 19.975 1.00 91.81 204 ASP A O 1
ATOM 1609 N N . LEU A 1 205 ? -4.105 23.566 19.734 1.00 93.50 205 LEU A N 1
ATOM 1610 C CA . LEU A 1 205 ? -4.261 23.151 18.336 1.00 93.50 205 LEU A CA 1
ATOM 1611 C C . LEU A 1 205 ? -3.280 23.887 17.414 1.00 93.50 205 LEU A C 1
ATOM 1613 O O . LEU A 1 205 ? -2.561 23.245 16.652 1.00 93.50 205 LEU A O 1
ATOM 1617 N N . VAL A 1 206 ? -3.205 25.218 17.508 1.00 95.62 206 VAL A N 1
ATOM 1618 C CA . VAL A 1 206 ? -2.408 26.030 16.570 1.00 95.62 206 VAL A CA 1
ATOM 1619 C C . VAL A 1 206 ? -0.908 25.735 16.669 1.00 95.62 206 VAL A C 1
ATOM 1621 O O . VAL A 1 206 ? -0.234 25.655 15.642 1.00 95.62 206 VAL A O 1
ATOM 1624 N N . TYR A 1 207 ? -0.360 25.523 17.872 1.00 95.12 207 TYR A N 1
ATOM 1625 C CA . TYR A 1 207 ? 1.049 25.130 18.007 1.00 95.12 207 TYR A CA 1
ATOM 1626 C C . TYR A 1 207 ? 1.310 23.736 17.433 1.00 95.12 207 TYR A C 1
ATOM 1628 O O . TYR A 1 207 ? 2.329 23.528 16.772 1.00 95.12 207 TYR A O 1
ATOM 1636 N N . THR A 1 208 ? 0.387 22.794 17.642 1.00 94.12 208 THR A N 1
ATOM 1637 C CA . THR A 1 208 ? 0.487 21.447 17.067 1.00 94.12 208 THR A CA 1
ATOM 1638 C C . THR A 1 208 ? 0.469 21.507 15.538 1.00 94.12 208 THR A C 1
ATOM 1640 O O . THR A 1 208 ? 1.335 20.919 14.890 1.00 94.12 208 THR A O 1
ATOM 1643 N N . GLU A 1 209 ? -0.450 22.279 14.953 1.00 95.69 209 GLU A N 1
ATOM 1644 C CA . GLU A 1 209 ? -0.524 22.496 13.505 1.00 95.69 209 GLU A CA 1
ATOM 1645 C C . GLU A 1 209 ? 0.742 23.159 12.957 1.00 95.69 209 GLU A C 1
ATOM 1647 O O . GLU A 1 209 ? 1.257 22.722 11.929 1.00 95.69 209 GLU A O 1
ATOM 1652 N N . LEU A 1 210 ? 1.301 24.156 13.653 1.00 96.31 210 LEU A N 1
ATOM 1653 C CA . LEU A 1 210 ? 2.556 24.796 13.254 1.00 96.31 210 LEU A CA 1
ATOM 1654 C C . LEU A 1 210 ? 3.724 23.802 13.228 1.00 96.31 210 LEU A C 1
ATOM 1656 O O . LEU A 1 210 ? 4.483 23.775 12.257 1.00 96.31 210 LEU A O 1
ATOM 1660 N N . ILE A 1 211 ? 3.855 22.958 14.256 1.00 96.38 211 ILE A N 1
ATOM 1661 C CA . ILE A 1 211 ? 4.886 21.912 14.303 1.00 96.38 211 ILE A CA 1
ATOM 1662 C C . ILE A 1 211 ? 4.698 20.932 13.140 1.00 96.38 211 ILE A C 1
ATOM 1664 O O . ILE A 1 211 ? 5.667 20.612 12.448 1.00 96.38 211 ILE A O 1
ATOM 1668 N N . CYS A 1 212 ? 3.462 20.497 12.876 1.00 96.56 212 CYS A N 1
ATOM 1669 C CA . CYS A 1 212 ? 3.149 19.639 11.735 1.00 96.56 212 CYS A CA 1
ATOM 1670 C C . CYS A 1 212 ? 3.488 20.311 10.398 1.00 96.56 212 CYS A C 1
ATOM 1672 O O . CYS A 1 212 ? 4.094 19.668 9.545 1.00 96.56 212 CYS A O 1
ATOM 1674 N N . MET A 1 213 ? 3.163 21.594 10.214 1.00 96.81 213 MET A N 1
ATOM 1675 C CA . MET A 1 213 ? 3.490 22.345 8.997 1.00 96.81 213 MET A CA 1
ATOM 1676 C C . MET A 1 213 ? 4.999 22.424 8.765 1.00 96.81 213 MET A C 1
ATOM 1678 O O . MET A 1 213 ? 5.460 22.156 7.655 1.00 96.81 213 MET A O 1
ATOM 1682 N N . VAL A 1 214 ? 5.780 22.746 9.800 1.00 97.62 214 VAL A N 1
ATOM 1683 C CA . VAL A 1 214 ? 7.247 22.802 9.702 1.00 97.62 214 VAL A CA 1
ATOM 1684 C C . VAL A 1 214 ? 7.818 21.420 9.385 1.00 97.62 214 VAL A C 1
ATOM 1686 O O . VAL A 1 214 ? 8.638 21.293 8.476 1.00 97.62 214 VAL A O 1
ATOM 1689 N N . ALA A 1 215 ? 7.352 20.376 10.076 1.00 97.12 215 ALA A N 1
ATOM 1690 C CA . ALA A 1 215 ? 7.805 19.006 9.852 1.00 97.12 215 ALA A CA 1
ATOM 1691 C C . ALA A 1 215 ? 7.472 18.505 8.437 1.00 97.12 215 ALA A C 1
ATOM 1693 O O . ALA A 1 215 ? 8.336 17.936 7.771 1.00 97.12 215 ALA A O 1
ATOM 1694 N N . LEU A 1 216 ? 6.252 18.752 7.948 1.00 96.81 216 LEU A N 1
ATOM 1695 C CA . LEU A 1 216 ? 5.836 18.388 6.592 1.00 96.81 216 LEU A CA 1
ATOM 1696 C C . LEU A 1 216 ? 6.600 19.184 5.533 1.00 96.81 216 LEU A C 1
ATOM 1698 O O . LEU A 1 216 ? 7.016 18.611 4.533 1.00 96.81 216 LEU A O 1
ATOM 1702 N N . THR A 1 217 ? 6.849 20.474 5.762 1.00 97.25 217 THR A N 1
ATOM 1703 C CA . THR A 1 217 ? 7.655 21.294 4.844 1.00 97.25 217 THR A CA 1
ATOM 1704 C C . THR A 1 217 ? 9.082 20.760 4.754 1.00 97.25 217 THR A C 1
ATOM 1706 O O . THR A 1 217 ? 9.596 20.560 3.656 1.00 97.25 217 THR A O 1
ATOM 1709 N N . ALA A 1 218 ? 9.711 20.460 5.894 1.00 97.19 218 ALA A N 1
ATOM 1710 C CA . ALA A 1 218 ? 11.042 19.860 5.924 1.00 97.19 218 ALA A CA 1
ATOM 1711 C C . ALA A 1 218 ? 11.067 18.496 5.215 1.00 97.19 218 ALA A C 1
ATOM 1713 O O . ALA A 1 218 ? 11.964 18.239 4.413 1.00 97.19 218 ALA A O 1
ATOM 1714 N N . LEU A 1 219 ? 10.060 17.648 5.451 1.00 95.19 219 LEU A N 1
ATOM 1715 C CA . LEU A 1 219 ? 9.916 16.358 4.777 1.00 95.19 219 LEU A CA 1
ATOM 1716 C C . LEU A 1 219 ? 9.812 16.518 3.254 1.00 95.19 219 LEU A C 1
ATOM 1718 O O . LEU A 1 219 ? 10.521 15.829 2.526 1.00 95.19 219 LEU A O 1
ATOM 1722 N N . LEU A 1 220 ? 8.963 17.430 2.770 1.00 94.06 220 LEU A N 1
ATOM 1723 C CA . LEU A 1 220 ? 8.778 17.676 1.338 1.00 94.06 220 LEU A CA 1
ATOM 1724 C C . LEU A 1 220 ? 10.041 18.248 0.681 1.00 94.06 220 LEU A C 1
ATOM 1726 O O . LEU A 1 220 ? 10.358 17.870 -0.444 1.00 94.06 220 LEU A O 1
ATOM 1730 N N . LEU A 1 221 ? 10.796 19.102 1.381 1.00 95.19 221 LEU A N 1
ATOM 1731 C CA . LEU A 1 221 ? 12.085 19.607 0.895 1.00 95.19 221 LEU A CA 1
ATOM 1732 C C . LEU A 1 221 ? 13.123 18.487 0.775 1.00 95.19 221 LEU A C 1
ATOM 1734 O O . LEU A 1 221 ? 13.780 18.370 -0.257 1.00 95.19 221 LEU A O 1
ATOM 1738 N N . LEU A 1 222 ? 13.248 17.634 1.797 1.00 94.75 222 LEU A N 1
ATOM 1739 C CA . LEU A 1 222 ? 14.143 16.475 1.746 1.00 94.75 222 LEU A CA 1
ATOM 1740 C C . LEU A 1 222 ? 13.742 15.509 0.625 1.00 94.75 222 LEU A C 1
ATOM 1742 O O . LEU A 1 222 ? 14.611 15.024 -0.097 1.00 94.75 222 LEU A O 1
ATOM 1746 N N . TRP A 1 223 ? 12.440 15.277 0.439 1.00 91.81 223 TRP A N 1
ATOM 1747 C CA . TRP A 1 223 ? 11.920 14.456 -0.654 1.00 91.81 223 TRP A CA 1
ATOM 1748 C C . TRP A 1 223 ? 12.291 15.037 -2.022 1.00 91.81 223 TRP A C 1
ATOM 1750 O O . TRP A 1 223 ? 12.790 14.305 -2.872 1.00 91.81 223 TRP A O 1
ATOM 1760 N N . ALA A 1 224 ? 12.094 16.342 -2.230 1.00 90.25 224 ALA A N 1
ATOM 1761 C CA . ALA A 1 224 ? 12.405 17.012 -3.494 1.00 90.25 224 ALA A CA 1
ATOM 1762 C C . ALA A 1 224 ? 13.906 16.986 -3.839 1.00 90.25 224 ALA A C 1
ATOM 1764 O O . ALA A 1 224 ? 14.267 16.977 -5.014 1.00 90.25 224 ALA A O 1
ATOM 1765 N N . ILE A 1 225 ? 14.781 16.959 -2.826 1.00 91.62 225 ILE A N 1
ATOM 1766 C CA . ILE A 1 225 ? 16.234 16.820 -3.007 1.00 91.62 225 ILE A CA 1
ATOM 1767 C C . ILE A 1 225 ? 16.612 15.362 -3.307 1.00 91.62 225 ILE A C 1
ATOM 1769 O O . ILE A 1 225 ? 17.457 15.112 -4.165 1.00 91.62 225 ILE A O 1
ATOM 1773 N N . ALA A 1 226 ? 16.007 14.403 -2.601 1.00 89.62 226 ALA A N 1
ATOM 1774 C CA . ALA A 1 226 ? 16.351 12.987 -2.707 1.00 89.62 226 ALA A CA 1
ATOM 1775 C C . ALA A 1 226 ? 15.819 12.321 -3.988 1.00 89.62 226 ALA A C 1
ATOM 1777 O O . ALA A 1 226 ? 16.483 11.448 -4.543 1.00 89.62 226 ALA A O 1
ATOM 1778 N N . LEU A 1 227 ? 14.632 12.717 -4.456 1.00 86.62 227 LEU A N 1
ATOM 1779 C CA . LEU A 1 227 ? 13.981 12.168 -5.644 1.00 86.62 227 LEU A CA 1
ATOM 1780 C C . LEU A 1 227 ? 13.764 13.274 -6.672 1.00 86.62 227 LEU A C 1
ATOM 1782 O O . LEU A 1 227 ? 12.817 14.055 -6.588 1.00 86.62 227 LEU A O 1
ATOM 1786 N N . GLN A 1 228 ? 14.659 13.321 -7.657 1.00 85.06 228 GLN A N 1
ATOM 1787 C CA . GLN A 1 228 ? 14.580 14.293 -8.739 1.00 85.06 228 GLN A CA 1
ATOM 1788 C C . GLN A 1 228 ? 13.371 14.023 -9.636 1.00 85.06 228 GLN A C 1
ATOM 1790 O O . GLN A 1 228 ? 13.077 12.876 -9.984 1.00 85.06 228 GLN A O 1
ATOM 1795 N N . ALA A 1 229 ? 12.697 15.101 -10.039 1.00 79.81 229 ALA A N 1
ATOM 1796 C CA . ALA A 1 229 ? 11.604 15.027 -10.994 1.00 79.81 229 ALA A CA 1
ATOM 1797 C C . ALA A 1 229 ? 12.122 14.472 -12.336 1.00 79.81 229 ALA A C 1
ATOM 1799 O O . ALA A 1 229 ? 13.112 14.988 -12.865 1.00 79.81 229 ALA A O 1
ATOM 1800 N N . PRO A 1 230 ? 11.471 13.449 -12.909 1.00 76.88 230 PRO A N 1
ATOM 1801 C CA . PRO A 1 230 ? 11.869 12.879 -14.185 1.00 76.88 230 PRO A CA 1
ATOM 1802 C C . PRO A 1 230 ? 11.352 13.773 -15.316 1.00 76.88 230 PRO A C 1
ATOM 1804 O O . PRO A 1 230 ? 10.318 13.511 -15.926 1.00 76.88 230 PRO A O 1
ATOM 1807 N N . LEU A 1 231 ? 12.062 14.873 -15.564 1.00 78.31 231 LEU A N 1
ATOM 1808 C CA . LEU A 1 231 ? 11.758 15.780 -16.665 1.00 78.31 231 LEU A CA 1
ATOM 1809 C C . LEU A 1 231 ? 12.089 15.099 -17.998 1.00 78.31 231 LEU A C 1
ATOM 1811 O O . LEU A 1 231 ? 13.205 14.618 -18.199 1.00 78.31 231 LEU A O 1
ATOM 1815 N N . GLU A 1 232 ? 11.110 15.054 -18.899 1.00 76.50 232 GLU A N 1
ATOM 1816 C CA . GLU A 1 232 ? 11.300 14.545 -20.258 1.00 76.50 232 GLU A CA 1
ATOM 1817 C C . GLU A 1 232 ? 12.031 15.565 -21.151 1.00 76.50 232 GLU A C 1
ATOM 1819 O O . GLU A 1 232 ? 12.234 16.727 -20.788 1.00 76.50 232 GLU A O 1
ATOM 1824 N N . GLU A 1 233 ? 12.441 15.116 -22.340 1.00 83.56 233 GLU A N 1
ATOM 1825 C CA . GLU A 1 233 ? 12.987 15.988 -23.383 1.00 83.56 233 GLU A CA 1
ATOM 1826 C C . GLU A 1 233 ? 11.985 17.105 -23.747 1.00 83.56 233 GLU A C 1
ATOM 1828 O O . GLU A 1 233 ? 10.771 16.909 -23.625 1.00 83.56 233 GLU A O 1
ATOM 1833 N N . PRO A 1 234 ? 12.457 18.267 -24.243 1.00 84.81 234 PRO A N 1
ATOM 1834 C CA . PRO A 1 234 ? 11.572 19.320 -24.725 1.00 84.81 234 PRO A CA 1
ATOM 1835 C C . PRO A 1 234 ? 10.533 18.785 -25.716 1.00 84.81 234 PRO A C 1
ATOM 1837 O O . PRO A 1 234 ? 10.858 18.019 -26.627 1.00 84.81 234 PRO A O 1
ATOM 1840 N N . ALA A 1 235 ? 9.281 19.205 -25.531 1.00 86.38 235 ALA A N 1
ATOM 1841 C CA . ALA A 1 235 ? 8.158 18.707 -26.310 1.00 86.38 235 ALA A CA 1
ATOM 1842 C C . ALA A 1 235 ? 8.378 18.898 -27.820 1.00 86.38 235 ALA A C 1
ATOM 1844 O O . ALA A 1 235 ? 8.809 19.957 -28.281 1.00 86.38 235 ALA A O 1
ATOM 1845 N N . SER A 1 236 ? 8.034 17.869 -28.594 1.00 86.75 236 SER A N 1
ATOM 1846 C CA . SER A 1 236 ? 8.161 17.855 -30.048 1.00 86.75 236 SER A CA 1
ATOM 1847 C C . SER A 1 236 ? 6.861 17.385 -30.689 1.00 86.75 236 SER A C 1
ATOM 1849 O O . SER A 1 236 ? 6.309 16.358 -30.307 1.00 86.75 236 SER A O 1
ATOM 1851 N N . ALA A 1 237 ? 6.387 18.107 -31.706 1.00 87.00 237 ALA A N 1
ATOM 1852 C CA . ALA A 1 237 ? 5.166 17.751 -32.432 1.00 87.00 237 ALA A CA 1
ATOM 1853 C C . ALA A 1 237 ? 5.311 16.477 -33.288 1.00 87.00 237 ALA A C 1
ATOM 1855 O O . ALA A 1 237 ? 4.308 15.906 -33.705 1.00 87.00 237 ALA A O 1
ATOM 1856 N N . VAL A 1 238 ? 6.544 16.028 -33.557 1.00 87.94 238 VAL A N 1
ATOM 1857 C CA . VAL A 1 238 ? 6.826 14.855 -34.407 1.00 87.94 238 VAL A CA 1
ATOM 1858 C C . VAL A 1 238 ? 7.099 13.571 -33.615 1.00 87.94 238 VAL A C 1
ATOM 1860 O O . VAL A 1 238 ? 7.284 12.517 -34.218 1.00 87.94 238 VAL A O 1
ATOM 1863 N N . LYS A 1 239 ? 7.142 13.633 -32.276 1.00 79.94 239 LYS A N 1
ATOM 1864 C CA . LYS A 1 239 ? 7.426 12.483 -31.404 1.00 79.94 239 LYS A CA 1
ATOM 1865 C C . LYS A 1 239 ? 6.441 12.458 -30.240 1.00 79.94 239 LYS A C 1
ATOM 1867 O O . LYS A 1 239 ? 6.556 13.244 -29.306 1.00 79.94 239 LYS A O 1
ATOM 1872 N N . THR A 1 240 ? 5.506 11.516 -30.276 1.00 80.88 240 THR A N 1
ATOM 1873 C CA . THR A 1 240 ? 4.615 11.236 -29.145 1.00 80.88 240 THR A CA 1
ATOM 1874 C C . THR A 1 240 ? 5.250 10.168 -28.247 1.00 80.88 240 THR A C 1
ATOM 1876 O O . THR A 1 240 ? 5.644 9.117 -28.762 1.00 80.88 240 THR A O 1
ATOM 1879 N N . PRO A 1 241 ? 5.370 10.391 -26.925 1.00 81.00 241 PRO A N 1
ATOM 1880 C CA . PRO A 1 241 ? 5.846 9.368 -25.997 1.00 81.00 241 PRO A CA 1
ATOM 1881 C C . PRO A 1 241 ? 4.968 8.108 -26.031 1.00 81.00 241 PRO A C 1
ATOM 1883 O O . PRO A 1 241 ? 3.742 8.202 -26.100 1.00 81.00 241 PRO A O 1
ATOM 1886 N N . ASN A 1 242 ? 5.588 6.927 -25.952 1.00 79.56 242 ASN A N 1
ATOM 1887 C CA . ASN A 1 242 ? 4.889 5.643 -25.878 1.00 79.56 242 ASN A CA 1
ATOM 1888 C C . ASN A 1 242 ? 5.370 4.839 -24.655 1.00 79.56 242 ASN A C 1
ATOM 1890 O O . ASN A 1 242 ? 6.539 4.441 -24.626 1.00 79.56 242 ASN A O 1
ATOM 1894 N N . PRO A 1 243 ? 4.497 4.563 -23.670 1.00 79.88 243 PRO A N 1
ATOM 1895 C CA . PRO A 1 243 ? 3.138 5.093 -23.513 1.00 79.88 243 PRO A CA 1
ATOM 1896 C C . PRO A 1 243 ? 3.149 6.554 -23.029 1.00 79.88 243 PRO A C 1
ATOM 1898 O O . PRO A 1 243 ? 4.018 6.949 -22.255 1.00 79.88 243 PRO A O 1
ATOM 1901 N N . SER A 1 244 ? 2.154 7.348 -23.429 1.00 81.69 244 SER A N 1
ATOM 1902 C CA . SER A 1 244 ? 1.914 8.665 -22.829 1.00 81.69 244 SER A CA 1
ATOM 1903 C C . SER A 1 244 ? 1.046 8.477 -21.586 1.00 81.69 244 SER A C 1
ATOM 1905 O O . SER A 1 244 ? -0.132 8.146 -21.706 1.00 81.69 244 SER A O 1
ATOM 1907 N N . LYS A 1 245 ? 1.630 8.619 -20.392 1.00 83.25 245 LYS A N 1
ATOM 1908 C CA . LYS A 1 245 ? 0.918 8.489 -19.110 1.00 83.25 245 LYS A CA 1
ATOM 1909 C C . LYS A 1 245 ? 0.639 9.865 -18.511 1.00 83.25 245 LYS A C 1
ATOM 1911 O O . LYS A 1 245 ? 1.506 10.734 -18.501 1.00 83.25 245 LYS A O 1
ATOM 1916 N N . ALA A 1 246 ? -0.571 10.042 -18.003 1.00 84.81 246 ALA A N 1
ATOM 1917 C CA . ALA A 1 246 ? -0.981 11.206 -17.244 1.00 84.81 246 ALA A CA 1
ATOM 1918 C C . ALA A 1 246 ? -0.355 11.169 -15.839 1.00 84.81 246 ALA A C 1
ATOM 1920 O O . ALA A 1 246 ? 0.035 10.099 -15.356 1.00 84.81 246 ALA A O 1
ATOM 1921 N N . PRO A 1 247 ? -0.297 12.317 -15.142 1.00 85.94 247 PRO A N 1
ATOM 1922 C CA . PRO A 1 247 ? 0.045 12.342 -13.728 1.00 85.94 247 PRO A CA 1
ATOM 1923 C C . PRO A 1 247 ? -0.819 11.366 -12.921 1.00 85.94 247 PRO A C 1
ATOM 1925 O O . PRO A 1 247 ? -2.003 11.183 -13.204 1.00 85.94 247 PRO A O 1
ATOM 1928 N N . TRP A 1 248 ? -0.239 10.762 -11.885 1.00 85.38 248 TRP A N 1
ATOM 1929 C CA . TRP A 1 248 ? -0.833 9.641 -11.145 1.00 85.38 248 TRP A CA 1
ATOM 1930 C C . TRP A 1 248 ? -2.242 9.910 -10.586 1.00 85.38 248 TRP A C 1
ATOM 1932 O O . TRP A 1 248 ? -3.063 8.998 -10.524 1.00 85.38 248 TRP A O 1
ATOM 1942 N N . TYR A 1 249 ? -2.555 11.160 -10.234 1.00 82.19 249 TYR A N 1
ATOM 1943 C CA . TYR A 1 249 ? -3.877 11.570 -9.746 1.00 82.19 249 TYR A CA 1
ATOM 1944 C C . TYR A 1 249 ? -4.965 11.576 -10.836 1.00 82.19 249 TYR A C 1
ATOM 1946 O O . TYR A 1 249 ? -6.150 11.549 -10.510 1.00 82.19 249 TYR A O 1
ATOM 1954 N N . PHE A 1 250 ? -4.582 11.558 -12.115 1.00 87.25 250 PHE A N 1
ATOM 1955 C CA . PHE A 1 250 ? -5.479 11.393 -13.265 1.00 87.25 250 PHE A CA 1
ATOM 1956 C C . PHE A 1 250 ? -5.389 10.013 -13.917 1.00 87.25 250 PHE A C 1
ATOM 1958 O O . PHE A 1 250 ? -6.178 9.711 -14.809 1.00 87.25 250 PHE A O 1
ATOM 1965 N N . LEU A 1 251 ? -4.468 9.159 -13.475 1.00 86.94 251 LEU A N 1
ATOM 1966 C CA . LEU A 1 251 ? -4.201 7.878 -14.121 1.00 86.94 251 LEU A CA 1
ATOM 1967 C C . LEU A 1 251 ? -5.415 6.940 -14.098 1.00 86.94 251 LEU A C 1
ATOM 1969 O O . LEU A 1 251 ? -5.672 6.253 -15.078 1.00 86.94 251 LEU A O 1
ATOM 1973 N N . GLY A 1 252 ? -6.221 6.983 -13.031 1.00 84.69 252 GLY A N 1
ATOM 1974 C CA . GLY A 1 252 ? -7.484 6.242 -12.971 1.00 84.69 252 GLY A CA 1
ATOM 1975 C C . GLY A 1 252 ? -8.461 6.645 -14.082 1.00 84.69 252 GLY A C 1
ATOM 1976 O O . GLY A 1 252 ? -8.993 5.779 -14.770 1.00 84.69 252 GLY A O 1
ATOM 1977 N N . LEU A 1 253 ? -8.639 7.952 -14.319 1.00 84.25 253 LEU A N 1
ATOM 1978 C CA . LEU A 1 253 ? -9.458 8.459 -15.432 1.00 84.25 253 LEU A CA 1
ATOM 1979 C C . LEU A 1 253 ? -8.841 8.121 -16.787 1.00 84.25 253 LEU A C 1
ATOM 1981 O O . LEU A 1 253 ? -9.558 7.803 -17.733 1.00 84.25 253 LEU A O 1
ATOM 1985 N N . GLN A 1 254 ? -7.514 8.176 -16.883 1.00 87.25 254 GLN A N 1
ATOM 1986 C CA . GLN A 1 254 ? -6.812 7.856 -18.114 1.00 87.25 254 GLN A CA 1
ATOM 1987 C C . GLN A 1 254 ? -7.033 6.398 -18.528 1.00 87.25 254 GLN A C 1
ATOM 1989 O O . GLN A 1 254 ? -7.300 6.132 -19.695 1.00 87.25 254 GLN A O 1
ATOM 1994 N N . GLU A 1 255 ? -6.999 5.463 -17.580 1.00 87.44 255 GLU A N 1
ATOM 1995 C CA . GLU A 1 255 ? -7.310 4.063 -17.865 1.00 87.44 255 GLU A CA 1
ATOM 1996 C C . GLU A 1 255 ? -8.761 3.876 -18.341 1.00 87.44 255 GLU A C 1
ATOM 1998 O O . GLU A 1 255 ? -9.026 2.983 -19.139 1.00 87.44 255 GLU A O 1
ATOM 2003 N N . MET A 1 256 ? -9.706 4.736 -17.941 1.00 83.19 256 MET A N 1
ATOM 2004 C CA . MET A 1 256 ? -11.078 4.688 -18.468 1.00 83.19 256 MET A CA 1
ATOM 2005 C C . MET A 1 256 ? -11.167 5.116 -19.941 1.00 83.19 256 MET A C 1
ATOM 2007 O O . MET A 1 256 ? -12.021 4.599 -20.659 1.00 83.19 256 MET A O 1
ATOM 2011 N N . LEU A 1 257 ? -10.282 6.002 -20.419 1.00 85.75 257 LEU A N 1
ATOM 2012 C CA . LEU A 1 257 ? -10.241 6.433 -21.829 1.00 85.75 257 LEU A CA 1
ATOM 2013 C C . LEU A 1 257 ? -9.851 5.306 -22.796 1.00 85.75 257 LEU A C 1
ATOM 2015 O O . LEU A 1 257 ? -10.063 5.435 -23.996 1.00 85.75 257 LEU A O 1
ATOM 2019 N N . VAL A 1 258 ? -9.285 4.208 -22.290 1.00 83.25 258 VAL A N 1
ATOM 2020 C CA . VAL A 1 258 ? -8.972 3.020 -23.100 1.00 83.25 258 VAL A CA 1
ATOM 2021 C C . VAL A 1 258 ? -10.244 2.260 -23.480 1.00 83.25 258 VAL A C 1
ATOM 2023 O O . VAL A 1 258 ? -10.302 1.644 -24.542 1.00 83.25 258 VAL A O 1
ATOM 2026 N N . TYR A 1 259 ? -11.259 2.297 -22.614 1.00 82.75 259 TYR A N 1
ATOM 2027 C CA . TYR A 1 259 ? -12.461 1.469 -22.733 1.00 82.75 259 TYR A CA 1
ATOM 2028 C C . TYR A 1 259 ? -13.702 2.246 -23.180 1.00 82.75 259 TYR A C 1
ATOM 2030 O O . TYR A 1 259 ? -14.666 1.641 -23.640 1.00 82.75 259 TYR A O 1
ATOM 2038 N N . TYR A 1 260 ? -13.701 3.570 -23.027 1.00 85.94 260 TYR A N 1
ATOM 2039 C CA . TYR A 1 260 ? -14.838 4.429 -23.342 1.00 85.94 260 TYR A CA 1
ATOM 2040 C C . TYR A 1 260 ? -14.454 5.526 -24.325 1.00 85.94 260 TYR A C 1
ATOM 2042 O O . TYR A 1 260 ? -13.317 5.997 -24.339 1.00 85.94 260 TYR A O 1
ATOM 2050 N N . ASP A 1 261 ? -15.448 6.011 -25.070 1.00 89.06 261 ASP A N 1
ATOM 2051 C CA . ASP A 1 261 ? -15.276 7.196 -25.902 1.00 89.06 261 ASP A CA 1
ATOM 2052 C C . ASP A 1 261 ? -14.758 8.389 -25.072 1.00 89.06 261 ASP A C 1
ATOM 2054 O O . ASP A 1 261 ? -15.223 8.605 -23.941 1.00 89.06 261 ASP A O 1
ATOM 2058 N N . PRO A 1 262 ? -13.867 9.232 -25.632 1.00 88.19 262 PRO A N 1
ATOM 2059 C CA . PRO A 1 262 ? -13.223 10.312 -24.886 1.00 88.19 262 PRO A CA 1
ATOM 2060 C C . PRO A 1 262 ? -14.182 11.280 -24.184 1.00 88.19 262 PRO A C 1
ATOM 2062 O O . PRO A 1 262 ? -13.881 11.770 -23.099 1.00 88.19 262 PRO A O 1
ATOM 2065 N N . TRP A 1 263 ? -15.353 11.553 -24.764 1.00 88.94 263 TRP A N 1
ATOM 2066 C CA . TRP A 1 263 ? -16.343 12.449 -24.159 1.00 88.94 263 TRP A CA 1
ATOM 2067 C C . TRP A 1 263 ? -17.042 11.816 -22.940 1.00 88.94 263 TRP A C 1
ATOM 2069 O O . TRP A 1 263 ? -17.331 12.514 -21.965 1.00 88.94 263 TRP A O 1
ATOM 2079 N N . MET A 1 264 ? -17.259 10.495 -22.948 1.00 88.88 264 MET A N 1
ATOM 2080 C CA . MET A 1 264 ? -17.850 9.768 -21.821 1.00 88.88 264 MET A CA 1
ATOM 2081 C C . MET A 1 264 ? -16.882 9.705 -20.641 1.00 88.88 264 MET A C 1
ATOM 2083 O O . MET A 1 264 ? -17.235 10.109 -19.532 1.00 88.88 264 MET A O 1
ATOM 2087 N N . ALA A 1 265 ? -15.655 9.237 -20.881 1.00 86.88 265 ALA A N 1
ATOM 2088 C CA . ALA A 1 265 ? -14.649 9.100 -19.829 1.00 86.88 265 ALA A CA 1
ATOM 2089 C C . ALA A 1 265 ? -14.053 10.445 -19.383 1.00 86.88 265 ALA A C 1
ATOM 2091 O O . ALA A 1 265 ? -13.742 10.608 -18.205 1.00 86.88 265 ALA A O 1
ATOM 2092 N N . GLY A 1 266 ? -13.935 11.423 -20.286 1.00 85.31 266 GLY A N 1
ATOM 2093 C CA . GLY A 1 266 ? -13.342 12.728 -19.988 1.00 85.31 266 GLY A CA 1
ATOM 2094 C C . GLY A 1 266 ? -14.310 13.773 -19.427 1.00 85.31 266 GLY A C 1
ATOM 2095 O O . GLY A 1 266 ? -13.875 14.644 -18.678 1.00 85.31 266 GLY A O 1
ATOM 2096 N N . VAL A 1 267 ? -15.606 13.712 -19.761 1.00 90.00 267 VAL A N 1
ATOM 2097 C CA . VAL A 1 267 ? -16.581 14.751 -19.367 1.00 90.00 267 VAL A CA 1
ATOM 2098 C C . VAL A 1 267 ? -17.728 14.173 -18.551 1.00 90.00 267 VAL A C 1
ATOM 2100 O O . VAL A 1 267 ? -17.958 14.618 -17.425 1.00 90.00 267 VAL A O 1
ATOM 2103 N N . VAL A 1 268 ? -18.448 13.183 -19.084 1.00 92.00 268 VAL A N 1
ATOM 2104 C CA . VAL A 1 268 ? -19.681 12.682 -18.452 1.00 92.00 268 VAL A CA 1
ATOM 2105 C C . VAL A 1 268 ? -19.397 12.021 -17.108 1.00 92.00 268 VAL A C 1
ATOM 2107 O O . VAL A 1 268 ? -19.983 12.425 -16.107 1.00 92.00 268 VAL A O 1
ATOM 2110 N N . LEU A 1 269 ? -18.490 11.041 -17.055 1.00 89.00 269 LEU A N 1
ATOM 2111 C CA . LEU A 1 269 ? -18.207 10.295 -15.825 1.00 89.00 269 LEU A CA 1
ATOM 2112 C C . LEU A 1 269 ? -17.645 11.193 -14.708 1.00 89.00 269 LEU A C 1
ATOM 2114 O O . LEU A 1 269 ? -18.202 11.152 -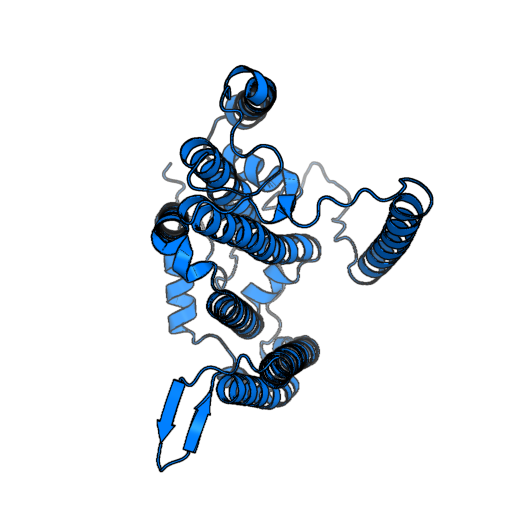13.610 1.00 89.00 269 LEU A O 1
ATOM 2118 N N . PRO A 1 270 ? -16.647 12.070 -14.952 1.00 89.00 270 PRO A N 1
ATOM 2119 C CA . PRO A 1 270 ? -16.207 13.036 -13.945 1.00 89.00 270 PRO A CA 1
ATOM 2120 C C . PRO A 1 270 ? -17.326 13.967 -13.465 1.00 89.00 270 PRO A C 1
ATOM 2122 O O . PRO A 1 270 ? -17.436 14.223 -12.266 1.00 89.00 270 PRO A O 1
ATOM 2125 N N . SER A 1 271 ? -18.193 14.432 -14.373 1.00 93.00 271 SER A N 1
ATOM 2126 C CA . SER A 1 271 ? -19.331 15.293 -14.017 1.00 93.00 271 SER A CA 1
ATOM 2127 C C . SER A 1 271 ? -20.340 14.560 -13.133 1.00 93.00 271 SER A C 1
ATOM 2129 O O . SER A 1 271 ? -20.794 15.112 -12.133 1.00 93.00 271 SER A O 1
ATOM 2131 N N . VAL A 1 272 ? -20.655 13.301 -13.453 1.00 92.56 272 VAL A N 1
ATOM 2132 C CA . VAL A 1 272 ? -21.543 12.454 -12.642 1.00 92.56 272 VAL A CA 1
ATOM 2133 C C . VAL A 1 272 ? -20.941 12.191 -11.263 1.00 92.56 272 VAL A C 1
ATOM 2135 O O . VAL A 1 272 ? -21.663 12.281 -10.273 1.00 92.56 272 VAL A O 1
ATOM 2138 N N . ILE A 1 273 ? -19.634 11.922 -11.167 1.00 89.81 273 ILE A N 1
ATOM 2139 C CA . ILE A 1 273 ? -18.946 11.749 -9.878 1.00 89.81 273 ILE A CA 1
ATOM 2140 C C . ILE A 1 273 ? -19.057 13.030 -9.046 1.00 89.81 273 ILE A C 1
ATOM 2142 O O . ILE A 1 273 ? -19.450 12.971 -7.884 1.00 89.81 273 ILE A O 1
ATOM 2146 N N . LEU A 1 274 ? -18.760 14.190 -9.634 1.00 92.75 274 LEU A N 1
ATOM 2147 C CA . LEU A 1 274 ? -18.781 15.475 -8.935 1.00 92.75 274 LEU A CA 1
ATOM 2148 C C . LEU A 1 274 ? -20.190 15.851 -8.454 1.00 92.75 274 LEU A C 1
ATOM 2150 O O . LEU A 1 274 ? -20.368 16.182 -7.282 1.00 92.75 274 LEU A O 1
ATOM 2154 N N . VAL A 1 275 ? -21.199 15.731 -9.321 1.00 95.62 275 VAL A N 1
ATOM 2155 C CA . VAL A 1 275 ? -22.607 15.952 -8.949 1.00 95.62 275 VAL A CA 1
ATOM 2156 C C . VAL A 1 275 ? -23.059 14.932 -7.901 1.00 95.62 275 VAL A C 1
ATOM 2158 O O . VAL A 1 275 ? -23.730 15.300 -6.941 1.00 95.62 275 VAL A O 1
ATOM 2161 N N . GLY A 1 276 ? -22.652 13.668 -8.033 1.00 92.31 276 GLY A N 1
ATOM 2162 C CA . GLY A 1 276 ? -22.936 12.616 -7.060 1.00 92.31 276 GLY A CA 1
ATOM 2163 C C . GLY A 1 276 ? -22.366 12.927 -5.676 1.00 92.31 276 GLY A C 1
ATOM 2164 O O . GLY A 1 276 ? -23.081 12.799 -4.686 1.00 92.31 276 GLY A O 1
ATOM 2165 N N . LEU A 1 277 ? -21.120 13.409 -5.598 1.00 92.06 277 LEU A N 1
ATOM 2166 C CA . LEU A 1 277 ? -20.492 13.841 -4.344 1.00 92.06 277 LEU A CA 1
ATOM 2167 C C . LEU A 1 277 ? -21.224 15.038 -3.720 1.00 92.06 277 LEU A C 1
ATOM 2169 O O . LEU A 1 277 ? -21.449 15.047 -2.511 1.00 92.06 277 LEU A O 1
ATOM 2173 N N . MET A 1 278 ? -21.649 16.014 -4.530 1.00 94.62 278 MET A N 1
ATOM 2174 C CA . MET A 1 278 ? -22.467 17.144 -4.065 1.00 94.62 278 MET A CA 1
ATOM 2175 C C . MET A 1 278 ? -23.853 16.708 -3.581 1.00 94.62 278 MET A C 1
ATOM 2177 O O . MET A 1 278 ? -24.421 17.344 -2.696 1.00 94.62 278 MET A O 1
ATOM 2181 N N . ALA A 1 279 ? -24.395 15.624 -4.138 1.00 94.88 279 ALA A N 1
ATOM 2182 C CA . ALA A 1 279 ? -25.695 15.088 -3.765 1.00 94.88 279 ALA A CA 1
ATOM 2183 C C . ALA A 1 279 ? -25.677 14.312 -2.435 1.00 94.88 279 ALA A C 1
ATOM 2185 O O . ALA A 1 279 ? -26.740 14.181 -1.831 1.00 94.88 279 ALA A O 1
ATOM 2186 N N . ILE A 1 280 ? -24.516 13.837 -1.948 1.00 90.88 280 ILE A N 1
ATOM 2187 C CA . ILE A 1 280 ? -24.402 12.996 -0.734 1.00 90.88 280 ILE A CA 1
ATOM 2188 C C . ILE A 1 280 ? -25.198 13.552 0.465 1.00 90.88 280 ILE A C 1
ATOM 2190 O O . ILE A 1 280 ? -26.005 12.799 1.012 1.00 90.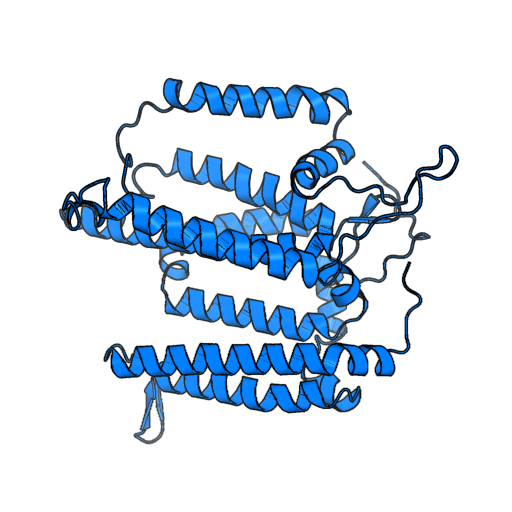88 280 ILE A O 1
ATOM 2194 N N . PRO A 1 281 ? -25.073 14.839 0.858 1.00 89.19 281 PRO A N 1
ATOM 2195 C CA . PRO A 1 281 ? -25.813 15.391 2.000 1.00 89.19 281 PRO A CA 1
ATOM 2196 C C . PRO A 1 281 ? -27.339 15.397 1.825 1.00 89.19 281 PRO A C 1
ATOM 2198 O O . PRO A 1 281 ? -28.067 15.496 2.807 1.00 89.19 281 PRO A O 1
ATOM 2201 N N . TYR A 1 282 ? -27.823 15.320 0.582 1.00 92.00 282 TYR A N 1
ATOM 2202 C CA . TYR A 1 282 ? -29.244 15.362 0.236 1.00 92.00 282 TYR A CA 1
ATOM 2203 C C . TYR A 1 282 ? -29.855 13.978 0.020 1.00 92.00 282 TYR A C 1
ATOM 2205 O O . TYR A 1 282 ? -31.073 13.882 -0.080 1.00 92.00 282 TYR A O 1
ATOM 2213 N N . ILE A 1 283 ? -29.037 12.928 -0.092 1.00 92.44 283 ILE A N 1
ATOM 2214 C CA . ILE A 1 283 ? -29.496 11.547 -0.316 1.00 92.44 283 ILE A CA 1
ATOM 2215 C C . ILE A 1 283 ? -29.180 10.623 0.868 1.00 92.44 283 ILE A C 1
ATOM 2217 O O . ILE A 1 283 ? -29.877 9.626 1.056 1.00 92.44 283 ILE A O 1
ATOM 2221 N N . ASP A 1 284 ? -28.162 10.938 1.680 1.00 90.06 284 ASP A N 1
ATOM 2222 C CA . ASP A 1 284 ? -27.845 10.211 2.914 1.00 90.06 284 ASP A CA 1
ATOM 2223 C C . ASP A 1 284 ? -28.506 10.881 4.126 1.00 90.06 284 ASP A C 1
ATOM 2225 O O . ASP A 1 284 ? -27.942 11.755 4.782 1.00 90.06 284 ASP A O 1
ATOM 2229 N N . PHE A 1 285 ? -29.730 10.450 4.431 1.00 89.44 285 PHE A N 1
ATOM 2230 C CA . PHE A 1 285 ? -30.503 10.959 5.566 1.00 89.44 285 PHE A CA 1
ATOM 2231 C C . PHE A 1 285 ? -30.183 10.261 6.894 1.00 89.44 285 PHE A C 1
ATOM 2233 O O . PHE A 1 285 ? -30.829 10.558 7.898 1.00 89.44 285 PHE A O 1
ATOM 2240 N N . ASN A 1 286 ? -29.256 9.295 6.927 1.00 91.25 286 ASN A N 1
ATOM 2241 C CA . ASN A 1 286 ? -28.973 8.524 8.135 1.00 91.25 286 ASN A CA 1
ATOM 2242 C C . ASN A 1 286 ? -28.047 9.315 9.082 1.00 91.25 286 ASN A C 1
ATOM 2244 O O . ASN A 1 286 ? -26.862 9.465 8.789 1.00 91.25 286 ASN A O 1
ATOM 2248 N N . PRO A 1 287 ? -28.522 9.779 10.255 1.00 88.44 287 PRO A N 1
ATOM 2249 C CA . PRO A 1 287 ? -27.697 10.576 11.161 1.00 88.44 287 PRO A CA 1
ATOM 2250 C C . PRO A 1 287 ? -26.699 9.735 11.974 1.00 88.44 287 PRO A C 1
ATOM 2252 O O . PRO A 1 287 ? -25.785 10.288 12.586 1.00 88.44 287 PRO A O 1
ATOM 2255 N N . LYS A 1 288 ? -26.862 8.405 12.015 1.00 91.00 288 LYS A N 1
ATOM 2256 C CA . LYS A 1 288 ? -25.977 7.498 12.766 1.00 91.00 288 LYS A CA 1
ATOM 2257 C C . LYS A 1 288 ? -24.601 7.443 12.127 1.00 91.00 288 LYS A C 1
ATOM 2259 O O . LYS A 1 288 ? -24.504 7.614 10.923 1.00 91.00 288 LYS A O 1
ATOM 2264 N N . GLY A 1 289 ? -23.541 7.189 12.886 1.00 87.38 289 GLY A N 1
ATOM 2265 C CA . GLY A 1 289 ? -22.167 7.157 12.364 1.00 87.38 289 GLY A CA 1
ATOM 2266 C C . GLY A 1 289 ? -21.579 8.528 12.009 1.00 87.38 289 GLY A C 1
ATOM 2267 O O . GLY A 1 289 ? -20.549 8.596 11.346 1.00 87.38 289 GLY A O 1
ATOM 2268 N N . ASN A 1 290 ? -22.217 9.623 12.432 1.00 87.81 290 ASN A N 1
ATOM 2269 C CA . ASN A 1 290 ? -21.646 10.965 12.336 1.00 87.81 290 ASN A CA 1
ATOM 2270 C C . ASN A 1 290 ? -20.686 11.202 13.509 1.00 87.81 290 ASN A C 1
ATOM 2272 O O . ASN A 1 290 ? -21.102 11.188 14.665 1.00 87.81 290 ASN A O 1
ATOM 2276 N N . GLY A 1 291 ? -19.408 11.444 13.212 1.00 87.06 291 GLY A N 1
ATOM 2277 C CA . GLY A 1 291 ? -18.399 11.791 14.223 1.00 87.06 291 GLY A CA 1
ATOM 2278 C C . GLY A 1 291 ? -17.765 10.607 14.962 1.00 87.06 291 GLY A C 1
ATOM 2279 O O . GLY A 1 291 ? -16.935 10.825 15.836 1.00 87.06 291 GLY A O 1
ATOM 2280 N N . TYR A 1 292 ? -18.099 9.367 14.602 1.00 92.62 292 TYR A N 1
ATOM 2281 C CA . TYR A 1 292 ? -17.438 8.161 15.107 1.00 92.62 292 TYR A CA 1
ATOM 2282 C C . TYR A 1 292 ? -17.384 7.084 14.025 1.00 92.62 292 TYR A C 1
ATOM 2284 O O . TYR A 1 292 ? -18.180 7.072 13.085 1.00 92.62 292 TYR A O 1
ATOM 2292 N N . TYR A 1 293 ? -16.442 6.153 14.156 1.00 94.44 293 TYR A N 1
ATOM 2293 C CA . TYR A 1 293 ? -16.307 5.051 13.206 1.00 94.44 293 TYR A CA 1
ATOM 2294 C C . TYR A 1 293 ? -17.338 3.962 13.520 1.00 94.44 293 TYR A C 1
ATOM 2296 O O . TYR A 1 293 ? -17.399 3.481 14.647 1.00 94.44 293 TYR A O 1
ATOM 2304 N N . THR A 1 294 ? -18.109 3.523 12.528 1.00 95.12 294 THR A N 1
ATOM 2305 C CA . THR A 1 294 ? -19.020 2.367 12.616 1.00 95.12 294 THR A CA 1
ATOM 2306 C C . THR A 1 294 ? -19.124 1.719 11.246 1.00 95.12 294 THR A C 1
ATOM 2308 O O . THR A 1 294 ? -19.084 2.413 10.231 1.00 95.12 294 THR A O 1
ATOM 2311 N N . PHE A 1 295 ? -19.238 0.393 11.200 1.00 94.75 295 PHE A N 1
ATOM 2312 C CA . PHE A 1 295 ? -19.538 -0.316 9.961 1.00 94.75 295 PHE A CA 1
ATOM 2313 C C . PHE A 1 295 ? -20.997 -0.761 9.949 1.00 94.75 295 PHE A C 1
ATOM 2315 O O . PHE A 1 295 ? -21.682 -0.621 8.935 1.00 94.75 295 PHE A O 1
ATOM 2322 N N . ASP A 1 296 ? -21.490 -1.286 11.072 1.00 94.06 296 ASP A N 1
ATOM 2323 C CA . ASP A 1 296 ? -22.801 -1.919 11.129 1.00 94.06 296 ASP A CA 1
ATOM 2324 C C . ASP A 1 296 ? -23.970 -0.941 10.908 1.00 94.06 296 ASP A C 1
ATOM 2326 O O . ASP A 1 296 ? -24.988 -1.355 10.350 1.00 94.06 296 ASP A O 1
ATOM 2330 N N . GLU A 1 297 ? -23.813 0.343 11.247 1.00 94.12 297 GLU A N 1
ATOM 2331 C CA . GLU A 1 297 ? -24.849 1.370 11.051 1.00 94.12 297 GLU A CA 1
ATOM 2332 C C . GLU A 1 297 ? -24.842 2.018 9.653 1.00 94.12 297 GLU A C 1
ATOM 2334 O O . GLU A 1 297 ? -25.821 2.666 9.280 1.00 94.12 297 GLU A O 1
ATOM 2339 N N . ARG A 1 298 ? -23.767 1.837 8.865 1.00 93.31 298 ARG A N 1
ATOM 2340 C CA . ARG A 1 298 ? -23.567 2.463 7.538 1.00 93.31 298 ARG A CA 1
ATOM 2341 C C . ARG A 1 298 ? -23.054 1.505 6.456 1.00 93.31 298 ARG A C 1
ATOM 2343 O O . ARG A 1 298 ? -22.380 1.924 5.515 1.00 93.31 298 ARG A O 1
ATOM 2350 N N . LYS A 1 299 ? -23.387 0.214 6.555 1.00 92.81 299 LYS A N 1
ATOM 2351 C CA . LYS A 1 299 ? -22.867 -0.841 5.659 1.00 92.81 299 LYS A CA 1
ATOM 2352 C C . LYS A 1 299 ? -22.976 -0.482 4.180 1.00 92.81 299 LYS A C 1
ATOM 2354 O O . LYS A 1 299 ? -21.991 -0.586 3.461 1.00 92.81 299 LYS A O 1
ATOM 2359 N N . PHE A 1 300 ? -24.158 -0.052 3.738 1.00 92.25 300 PHE A N 1
ATOM 2360 C CA . PHE A 1 300 ? -24.404 0.265 2.332 1.00 92.25 300 PHE A CA 1
ATOM 2361 C C . PHE A 1 300 ? -23.515 1.414 1.838 1.00 92.25 300 PHE A C 1
ATOM 2363 O O . PHE A 1 300 ? -22.819 1.251 0.837 1.00 92.25 300 PHE A O 1
ATOM 2370 N N . SER A 1 301 ? -23.477 2.535 2.565 1.00 92.25 301 SER A N 1
ATOM 2371 C CA . SER A 1 301 ? -22.675 3.708 2.196 1.00 92.25 301 SER A CA 1
ATOM 2372 C C . SER A 1 301 ? -21.180 3.384 2.173 1.00 92.25 301 SER A C 1
ATOM 2374 O O . SER A 1 301 ? -20.489 3.729 1.219 1.00 92.25 301 SER A O 1
ATOM 2376 N N . ILE A 1 302 ? -20.687 2.656 3.181 1.00 93.19 302 ILE A N 1
ATOM 2377 C CA . ILE A 1 302 ? -19.270 2.282 3.288 1.00 93.19 302 ILE A CA 1
ATOM 2378 C C . ILE A 1 302 ? -18.865 1.309 2.180 1.00 93.19 302 ILE A C 1
ATOM 2380 O O . ILE A 1 302 ? -17.837 1.518 1.541 1.00 93.19 302 ILE A O 1
ATOM 2384 N N . ILE A 1 303 ? -19.661 0.263 1.929 1.00 94.12 303 ILE A N 1
ATOM 2385 C CA . ILE A 1 303 ? -19.368 -0.721 0.877 1.00 94.12 303 ILE A CA 1
ATOM 2386 C C . ILE A 1 303 ? -19.381 -0.045 -0.494 1.00 94.12 303 ILE A C 1
ATOM 2388 O O . ILE A 1 303 ? -18.453 -0.248 -1.272 1.00 94.12 303 ILE A O 1
ATOM 2392 N N . THR A 1 304 ? -20.387 0.787 -0.774 1.00 92.94 304 THR A N 1
ATOM 2393 C CA . THR A 1 304 ? -20.508 1.496 -2.057 1.00 92.94 304 THR A CA 1
ATOM 2394 C C . THR A 1 304 ? -19.335 2.449 -2.273 1.00 92.94 304 THR A C 1
ATOM 2396 O O . THR A 1 304 ? -18.709 2.423 -3.333 1.00 92.94 304 THR A O 1
ATOM 2399 N N . PHE A 1 305 ? -18.983 3.242 -1.255 1.00 92.50 305 PHE A N 1
ATOM 2400 C CA . PHE A 1 305 ? -17.847 4.158 -1.326 1.00 92.50 305 PHE A CA 1
ATOM 2401 C C . PHE A 1 305 ? -16.529 3.412 -1.543 1.00 92.50 305 PHE A C 1
ATOM 2403 O O . PHE A 1 305 ? -15.778 3.745 -2.453 1.00 92.50 305 PHE A O 1
ATOM 2410 N N . LEU A 1 306 ? -16.250 2.377 -0.748 1.00 94.88 306 LEU A N 1
ATOM 2411 C CA . LEU A 1 306 ? -15.000 1.624 -0.852 1.00 94.88 306 LEU A CA 1
ATOM 2412 C C . LEU A 1 306 ? -14.913 0.792 -2.134 1.00 94.88 306 LEU A C 1
ATOM 2414 O O . LEU A 1 306 ? -13.814 0.604 -2.637 1.00 94.88 306 LEU A O 1
ATOM 2418 N N . PHE A 1 307 ? -16.031 0.330 -2.693 1.00 94.81 307 PHE A N 1
ATOM 2419 C CA . PHE A 1 307 ? -16.055 -0.286 -4.020 1.00 94.81 307 PHE A CA 1
ATOM 2420 C C . PHE A 1 307 ? -15.653 0.714 -5.115 1.00 94.81 307 PHE A C 1
ATOM 2422 O O . PHE A 1 307 ? -14.797 0.406 -5.944 1.00 94.81 307 PHE A O 1
ATOM 2429 N N . GLY A 1 308 ? -16.218 1.925 -5.090 1.00 92.25 308 GLY A N 1
ATOM 2430 C CA . GLY A 1 308 ? -15.837 2.983 -6.027 1.00 92.25 308 GLY A CA 1
ATOM 2431 C C . GLY A 1 308 ? -14.399 3.466 -5.826 1.00 92.25 308 GLY A C 1
ATOM 2432 O O . GLY A 1 308 ? -13.672 3.708 -6.782 1.00 92.25 308 GLY A O 1
ATOM 2433 N N . PHE A 1 309 ? -13.955 3.573 -4.578 1.00 92.50 309 PHE A N 1
ATOM 2434 C CA . PHE A 1 309 ? -12.652 4.137 -4.254 1.00 92.50 309 PHE A CA 1
ATOM 2435 C C . PHE A 1 309 ? -11.499 3.133 -4.400 1.00 92.50 309 PHE A C 1
ATOM 2437 O O . PHE A 1 309 ? -10.464 3.472 -4.965 1.00 92.50 309 PHE A O 1
ATOM 2444 N N . LEU A 1 310 ? -11.647 1.895 -3.916 1.00 94.25 310 LEU A N 1
ATOM 2445 C CA . LEU A 1 310 ? -10.555 0.917 -3.906 1.00 94.25 310 LEU A CA 1
ATOM 2446 C C . LEU A 1 310 ? -10.395 0.232 -5.282 1.00 94.25 310 LEU A C 1
ATOM 2448 O O . LEU A 1 310 ? -9.427 0.565 -5.959 1.00 94.25 310 LEU A O 1
ATOM 2452 N N . PRO A 1 311 ? -11.292 -0.663 -5.753 1.00 93.31 311 PRO A N 1
ATOM 2453 C CA . PRO A 1 311 ? -11.181 -1.246 -7.092 1.00 93.31 311 PRO A CA 1
ATOM 2454 C C . PRO A 1 311 ? -11.212 -0.229 -8.234 1.00 93.31 311 PRO A C 1
ATOM 2456 O O . PRO A 1 311 ? -10.310 -0.234 -9.068 1.00 93.31 311 PRO A O 1
ATOM 2459 N N . LEU A 1 312 ? -12.237 0.633 -8.289 1.00 89.69 312 LEU A N 1
ATOM 2460 C CA . LEU A 1 312 ? -12.481 1.433 -9.497 1.00 89.69 312 LEU A CA 1
ATOM 2461 C C . LEU A 1 312 ? -11.547 2.639 -9.625 1.00 89.69 312 LEU A C 1
ATOM 2463 O O . LEU A 1 312 ? -11.233 3.032 -10.742 1.00 89.69 312 LEU A O 1
ATOM 2467 N N . TRP A 1 313 ? -11.089 3.221 -8.514 1.00 90.38 313 TRP A N 1
ATOM 2468 C CA . TRP A 1 313 ? -10.182 4.370 -8.558 1.00 90.38 313 TRP A CA 1
ATOM 2469 C C . TRP A 1 313 ? -8.728 3.967 -8.314 1.00 90.38 313 TRP A C 1
ATOM 2471 O O . TRP A 1 313 ? -7.890 4.075 -9.209 1.00 90.38 313 TRP A O 1
ATOM 2481 N N . VAL A 1 314 ? -8.411 3.458 -7.120 1.00 92.75 314 VAL A N 1
ATOM 2482 C CA . VAL A 1 314 ? -7.026 3.111 -6.760 1.00 92.75 314 VAL A CA 1
ATOM 2483 C C . VAL A 1 314 ? -6.516 1.908 -7.552 1.00 92.75 314 VAL A C 1
ATOM 2485 O O . VAL A 1 314 ? -5.371 1.925 -7.998 1.00 92.75 314 VAL A O 1
ATOM 2488 N N . GLY A 1 315 ? -7.350 0.891 -7.778 1.00 92.69 315 GLY A N 1
ATOM 2489 C CA . GLY A 1 315 ? -7.006 -0.259 -8.613 1.00 92.69 315 GLY A CA 1
ATOM 2490 C C . GLY A 1 315 ? -6.625 0.176 -10.026 1.00 92.69 315 GLY A C 1
ATOM 2491 O O . GLY A 1 315 ? -5.586 -0.224 -10.537 1.00 92.69 315 GLY A O 1
ATOM 2492 N N . MET A 1 316 ? -7.370 1.107 -10.619 1.00 90.88 316 MET A N 1
ATOM 2493 C CA . MET A 1 316 ? -7.034 1.648 -11.940 1.00 90.88 316 MET A CA 1
ATOM 2494 C C . MET A 1 316 ? -5.720 2.442 -11.938 1.00 90.88 316 MET A C 1
ATOM 2496 O O . MET A 1 316 ? -4.927 2.302 -12.865 1.00 90.88 316 MET A O 1
ATOM 2500 N N . ILE A 1 317 ? -5.417 3.199 -10.876 1.00 92.25 317 ILE A N 1
ATOM 2501 C CA . ILE A 1 317 ? -4.103 3.855 -10.723 1.00 92.25 317 ILE A CA 1
ATOM 2502 C C . ILE A 1 317 ? -2.979 2.809 -10.655 1.00 92.25 317 ILE A C 1
ATOM 2504 O O . ILE A 1 317 ? -1.959 2.948 -11.331 1.00 92.25 317 ILE A O 1
ATOM 2508 N N . VAL A 1 318 ? -3.150 1.744 -9.867 1.00 92.56 318 VAL A N 1
ATOM 2509 C CA . VAL A 1 318 ? -2.160 0.659 -9.745 1.00 92.56 318 VAL A CA 1
ATOM 2510 C C . VAL A 1 318 ? -1.969 -0.052 -11.087 1.00 92.56 318 VAL A C 1
ATOM 2512 O O . VAL A 1 318 ? -0.830 -0.261 -11.505 1.00 92.56 318 VAL A O 1
ATOM 2515 N N . LEU A 1 319 ? -3.059 -0.363 -11.793 1.00 91.88 319 LEU A N 1
ATOM 2516 C CA . LEU A 1 319 ? -3.026 -0.964 -13.124 1.00 91.88 319 LEU A CA 1
ATOM 2517 C C . LEU A 1 319 ? -2.273 -0.068 -14.109 1.00 91.88 319 LEU A C 1
ATOM 2519 O O . LEU A 1 319 ? -1.294 -0.512 -14.713 1.00 91.88 319 LEU A O 1
ATOM 2523 N N . GLY A 1 320 ? -2.668 1.199 -14.226 1.00 90.50 320 GLY A N 1
ATOM 2524 C CA . GLY A 1 320 ? -2.036 2.144 -15.144 1.00 90.50 320 GLY A CA 1
ATOM 2525 C C . GLY A 1 320 ? -0.562 2.392 -14.831 1.00 90.50 320 GLY A C 1
ATOM 2526 O O . GLY A 1 320 ? 0.245 2.641 -15.727 1.00 90.50 320 GLY A O 1
ATOM 2527 N N . THR A 1 321 ? -0.162 2.281 -13.563 1.00 90.94 321 THR A N 1
ATOM 2528 C CA . THR A 1 321 ? 1.227 2.514 -13.149 1.00 90.94 321 THR A CA 1
ATOM 2529 C C . THR A 1 321 ? 2.103 1.309 -13.457 1.00 90.94 321 THR A C 1
ATOM 2531 O O . THR A 1 321 ? 3.111 1.448 -14.155 1.00 90.94 321 THR A O 1
ATOM 2534 N N . PHE A 1 322 ? 1.720 0.142 -12.932 1.00 91.06 322 PHE A N 1
ATOM 2535 C CA . PHE A 1 322 ? 2.606 -1.016 -12.809 1.00 91.06 322 PHE A CA 1
ATOM 2536 C C . PHE A 1 322 ? 2.364 -2.100 -13.861 1.00 91.06 322 PHE A C 1
ATOM 2538 O O . PHE A 1 322 ? 3.245 -2.924 -14.076 1.00 91.06 322 PHE A O 1
ATOM 2545 N N . ILE A 1 323 ? 1.196 -2.107 -14.506 1.00 91.00 323 ILE A N 1
ATOM 2546 C CA . ILE A 1 323 ? 0.770 -3.181 -15.419 1.00 91.00 323 ILE A CA 1
ATOM 2547 C C . ILE A 1 323 ? 0.640 -2.656 -16.853 1.00 91.00 323 ILE A C 1
ATOM 2549 O O . ILE A 1 323 ? 0.948 -3.365 -17.809 1.00 91.00 323 ILE A O 1
ATOM 2553 N N . ARG A 1 324 ? 0.199 -1.404 -17.028 1.00 90.56 324 ARG A N 1
ATOM 2554 C CA . ARG A 1 324 ? 0.044 -0.792 -18.351 1.00 90.56 324 ARG A CA 1
ATOM 2555 C C . ARG A 1 324 ? 1.397 -0.390 -18.936 1.00 90.56 324 ARG A C 1
ATOM 2557 O O . ARG A 1 324 ? 2.039 0.540 -18.438 1.00 90.56 324 ARG A O 1
ATOM 2564 N N . GLY A 1 325 ? 1.800 -1.062 -20.009 1.00 88.94 325 GLY A N 1
ATOM 2565 C CA . GLY A 1 325 ? 3.071 -0.846 -20.697 1.00 88.94 325 GLY A CA 1
ATOM 2566 C C . GLY A 1 325 ? 2.928 -0.212 -22.088 1.00 88.94 325 GLY A C 1
ATOM 2567 O O . GLY A 1 325 ? 1.931 0.461 -22.372 1.00 88.94 325 GLY A O 1
ATOM 2568 N N . PRO A 1 326 ? 3.941 -0.382 -22.958 1.00 88.31 326 PRO A N 1
ATOM 2569 C CA . PRO A 1 326 ? 3.941 0.133 -24.325 1.00 88.31 326 PRO A CA 1
ATOM 2570 C C . PRO A 1 326 ? 2.736 -0.324 -25.146 1.00 88.31 326 PRO A C 1
ATOM 2572 O O . PRO A 1 326 ? 2.199 -1.411 -24.931 1.00 88.31 326 PRO A O 1
ATOM 2575 N N . ASN A 1 327 ? 2.326 0.511 -26.104 1.00 85.31 327 ASN A N 1
ATOM 2576 C CA . ASN A 1 327 ? 1.167 0.272 -26.978 1.00 85.31 327 ASN A CA 1
ATOM 2577 C C . ASN A 1 327 ? -0.142 0.024 -26.215 1.00 85.31 327 ASN A C 1
ATOM 2579 O O . ASN A 1 327 ? -1.053 -0.596 -26.749 1.00 85.31 327 ASN A O 1
ATOM 2583 N N . TRP A 1 328 ? -0.226 0.489 -24.965 1.00 85.19 328 TRP A N 1
ATOM 2584 C CA . TRP A 1 328 ? -1.355 0.235 -24.074 1.00 85.19 328 TRP A CA 1
ATOM 2585 C C . TRP A 1 328 ? -1.608 -1.248 -23.761 1.00 85.19 328 TRP A C 1
ATOM 2587 O O . TRP A 1 328 ? -2.672 -1.592 -23.249 1.00 85.19 328 TRP A O 1
ATOM 2597 N N . ASN A 1 329 ? -0.622 -2.124 -23.965 1.00 87.12 329 ASN A N 1
ATOM 2598 C CA . ASN A 1 329 ? -0.735 -3.536 -23.602 1.00 87.12 329 ASN A CA 1
ATOM 2599 C C . ASN A 1 329 ? -0.535 -3.754 -22.099 1.00 87.12 329 ASN A C 1
ATOM 2601 O O . ASN A 1 329 ? 0.074 -2.936 -21.399 1.00 87.12 329 ASN A O 1
ATOM 2605 N N . MET A 1 330 ? -1.068 -4.869 -21.598 1.00 88.25 330 MET A N 1
ATOM 2606 C CA . MET A 1 330 ? -0.841 -5.302 -20.223 1.00 88.25 330 MET A CA 1
ATOM 2607 C C . MET A 1 330 ? 0.411 -6.173 -20.150 1.00 88.25 330 MET A C 1
ATOM 2609 O O . MET A 1 330 ? 0.641 -7.048 -20.989 1.00 88.25 330 MET A O 1
ATOM 2613 N N . PHE A 1 331 ? 1.213 -5.916 -19.126 1.00 90.12 331 PHE A N 1
ATOM 2614 C CA . PHE A 1 331 ? 2.426 -6.654 -18.824 1.00 90.12 331 PHE A CA 1
ATOM 2615 C C . PHE A 1 331 ? 2.383 -7.111 -17.376 1.00 90.12 331 PHE A C 1
ATOM 2617 O O . PHE A 1 331 ? 1.976 -6.363 -16.483 1.00 90.12 331 PHE A O 1
ATOM 2624 N N . GLY A 1 332 ? 2.829 -8.338 -17.135 1.00 90.25 332 GLY A N 1
ATOM 2625 C CA . GLY A 1 332 ? 3.053 -8.807 -15.777 1.00 90.25 332 GLY A CA 1
ATOM 2626 C C . GLY A 1 332 ? 4.085 -7.938 -15.038 1.00 90.25 332 GLY A C 1
ATOM 2627 O O . GLY A 1 332 ? 4.948 -7.325 -15.669 1.00 90.25 332 GLY A O 1
ATOM 2628 N N . PRO A 1 333 ? 4.052 -7.891 -13.695 1.00 90.75 333 PRO A N 1
ATOM 2629 C CA . PRO A 1 333 ? 4.946 -7.042 -12.902 1.00 90.75 333 PRO A CA 1
ATOM 2630 C C . PRO A 1 333 ? 6.437 -7.399 -13.041 1.00 90.75 333 PRO A C 1
ATOM 2632 O O . PRO A 1 333 ? 7.284 -6.563 -12.737 1.00 90.75 333 PRO A O 1
ATOM 2635 N N . TYR A 1 334 ? 6.762 -8.615 -13.495 1.00 93.19 334 TYR A N 1
ATOM 2636 C CA . TYR A 1 334 ? 8.135 -9.060 -13.774 1.00 93.19 334 TYR A CA 1
ATOM 2637 C C . TYR A 1 334 ? 8.423 -9.197 -15.278 1.00 93.19 334 TYR A C 1
ATOM 2639 O O . TYR A 1 334 ? 9.527 -9.577 -15.673 1.00 93.19 334 TYR A O 1
ATOM 2647 N N . GLU A 1 335 ? 7.427 -8.958 -16.132 1.00 90.12 335 GLU A N 1
ATOM 2648 C CA . GLU A 1 335 ? 7.551 -9.109 -17.579 1.00 90.12 335 GLU A CA 1
ATOM 2649 C C . GLU A 1 335 ? 8.355 -7.947 -18.168 1.00 90.12 335 GLU A C 1
ATOM 2651 O O . GLU A 1 335 ? 8.198 -6.788 -17.778 1.00 90.12 335 GLU A O 1
ATOM 2656 N N . TYR A 1 336 ? 9.215 -8.252 -19.137 1.00 88.00 336 TYR A N 1
ATOM 2657 C CA . TYR A 1 336 ? 9.906 -7.214 -19.886 1.00 88.00 336 TYR A CA 1
ATOM 2658 C C . TYR A 1 336 ? 8.925 -6.469 -20.798 1.00 88.00 336 TYR A C 1
ATOM 2660 O O . TYR A 1 336 ? 8.182 -7.079 -21.567 1.00 88.00 336 TYR A O 1
ATOM 2668 N N . TRP A 1 337 ? 8.946 -5.138 -20.736 1.00 87.56 337 TRP A N 1
ATOM 2669 C CA . TRP A 1 337 ? 8.083 -4.279 -21.546 1.00 87.56 337 TRP A CA 1
ATOM 2670 C C . TRP A 1 337 ? 8.614 -4.148 -22.978 1.00 87.56 337 TRP A C 1
ATOM 2672 O O . TRP A 1 337 ? 9.241 -3.148 -23.337 1.00 87.56 337 TRP A O 1
ATOM 2682 N N . ASP A 1 338 ? 8.352 -5.167 -23.797 1.00 84.50 338 ASP A N 1
ATOM 2683 C CA . ASP A 1 338 ? 8.678 -5.159 -25.222 1.00 84.50 338 ASP A CA 1
ATOM 2684 C C . ASP A 1 338 ? 7.693 -4.289 -26.019 1.00 84.50 338 ASP A C 1
ATOM 2686 O O . ASP A 1 338 ? 6.486 -4.531 -26.055 1.00 84.50 338 ASP A O 1
ATOM 2690 N N . VAL A 1 339 ? 8.226 -3.283 -26.712 1.00 83.25 339 VAL A N 1
ATOM 2691 C CA . VAL A 1 339 ? 7.454 -2.356 -27.557 1.00 83.25 339 VAL A CA 1
ATOM 2692 C C . VAL A 1 339 ? 6.968 -3.031 -28.844 1.00 83.25 339 VAL A C 1
ATOM 2694 O O . VAL A 1 339 ? 6.058 -2.524 -29.494 1.00 83.25 339 VAL A O 1
ATOM 2697 N N . HIS A 1 340 ? 7.520 -4.191 -29.202 1.00 82.88 340 HIS A N 1
ATOM 2698 C CA . HIS A 1 340 ? 7.084 -4.981 -30.355 1.00 82.88 340 HIS A CA 1
ATOM 2699 C C . HIS A 1 340 ? 5.997 -6.000 -30.007 1.00 82.88 340 HIS A C 1
ATOM 2701 O O . HIS A 1 340 ? 5.492 -6.678 -30.903 1.00 82.88 340 HIS A O 1
ATOM 2707 N N . LYS A 1 341 ? 5.599 -6.104 -28.730 1.00 80.06 341 LYS A N 1
ATOM 2708 C CA . LYS A 1 341 ? 4.442 -6.904 -28.334 1.00 80.06 341 LYS A CA 1
ATOM 2709 C C . LYS A 1 341 ? 3.198 -6.298 -28.985 1.00 80.06 341 LYS A C 1
ATOM 2711 O O . LYS A 1 341 ? 2.760 -5.205 -28.623 1.00 80.06 341 LYS A O 1
ATOM 2716 N N . LEU A 1 342 ? 2.657 -7.013 -29.966 1.00 67.75 342 LEU A N 1
ATOM 2717 C CA . LEU A 1 342 ? 1.403 -6.706 -30.644 1.00 67.75 342 LEU A CA 1
ATOM 2718 C C . LEU A 1 342 ? 0.369 -7.731 -30.183 1.00 67.75 342 LEU A C 1
ATOM 2720 O O . LEU A 1 342 ? 0.201 -8.781 -30.801 1.00 67.75 342 LEU A O 1
ATOM 2724 N N . GLU A 1 343 ? -0.295 -7.453 -29.065 1.00 65.94 343 GLU A N 1
ATOM 2725 C CA . GLU A 1 343 ? -1.530 -8.160 -28.744 1.00 65.94 343 GLU A CA 1
ATOM 2726 C C . GLU A 1 343 ? -2.664 -7.552 -29.568 1.00 65.94 343 GLU A C 1
ATOM 2728 O O . GLU A 1 343 ? -2.761 -6.333 -29.728 1.00 65.94 343 GLU A O 1
ATOM 2733 N N . VAL A 1 344 ? -3.508 -8.410 -30.142 1.00 53.62 344 VAL A N 1
ATOM 2734 C CA . VAL A 1 344 ? -4.708 -7.942 -30.828 1.00 53.62 344 VAL A CA 1
ATOM 2735 C C . VAL A 1 344 ? -5.625 -7.366 -29.753 1.00 53.62 344 VAL A C 1
ATOM 2737 O O . VAL A 1 344 ? -6.111 -8.111 -28.903 1.00 53.62 344 VAL A O 1
ATOM 2740 N N . LEU A 1 345 ? -5.854 -6.051 -29.786 1.00 53.56 345 LEU A N 1
ATOM 2741 C CA . LEU A 1 345 ? -6.905 -5.387 -29.015 1.00 53.56 345 LEU A CA 1
ATOM 2742 C C . LEU A 1 345 ? -8.265 -5.838 -29.575 1.00 53.56 345 LEU A C 1
ATOM 2744 O O . LEU A 1 345 ? -8.931 -5.103 -30.300 1.00 53.56 345 LEU A O 1
ATOM 2748 N N . ASN A 1 346 ? -8.640 -7.088 -29.306 1.00 43.38 346 ASN A N 1
ATOM 2749 C CA . ASN A 1 346 ? -9.987 -7.594 -29.536 1.00 43.38 346 ASN A CA 1
ATOM 2750 C C . ASN A 1 346 ? -10.870 -7.031 -28.419 1.00 43.38 346 ASN A C 1
ATOM 2752 O O . ASN A 1 346 ? -11.125 -7.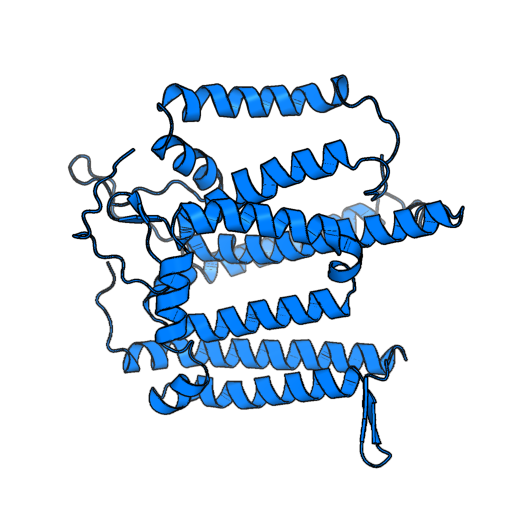715 -27.427 1.00 43.38 346 ASN A O 1
ATOM 2756 N N . ASN A 1 347 ? -11.239 -5.759 -28.562 1.00 41.75 347 ASN A N 1
ATOM 2757 C CA . ASN A 1 347 ? -12.301 -5.138 -27.776 1.00 41.75 347 ASN A CA 1
ATOM 2758 C C . ASN A 1 347 ? -13.664 -5.658 -28.233 1.00 41.75 347 ASN A C 1
ATOM 2760 O O . ASN A 1 347 ? -13.899 -5.669 -29.465 1.00 41.75 347 ASN A O 1
#